Protein AF-0000000086679941 (afdb_homodimer)

pLDDT: mean 86.73, std 13.39, range [47.53, 98.94]

Structure (mmCIF, N/CA/C/O backbone):
data_AF-0000000086679941-model_v1
#
loop_
_entity.id
_entity.type
_entity.pdbx_description
1 polymer 'YbaB/EbfC DNA-binding family protein'
#
loop_
_atom_site.group_PDB
_atom_site.id
_atom_site.type_symbol
_atom_site.label_atom_id
_atom_site.label_alt_id
_atom_site.label_comp_id
_atom_site.label_asym_id
_atom_site.label_entity_id
_atom_site.label_seq_id
_atom_site.pdbx_PDB_ins_code
_atom_site.Cartn_x
_atom_site.Cartn_y
_atom_site.Cartn_z
_atom_site.occupancy
_atom_site.B_iso_or_equiv
_atom_site.auth_seq_id
_atom_site.auth_comp_id
_atom_site.auth_asym_id
_atom_site.auth_atom_id
_atom_site.pdbx_PDB_model_num
ATOM 1 N N . MET A 1 1 ? -16.172 38.656 30.656 1 48.22 1 MET A N 1
ATOM 2 C CA . MET A 1 1 ? -17.109 37.719 30.031 1 48.22 1 MET A CA 1
ATOM 3 C C . MET A 1 1 ? -16.609 37.281 28.656 1 48.22 1 MET A C 1
ATOM 5 O O . MET A 1 1 ? -16.859 36.156 28.234 1 48.22 1 MET A O 1
ATOM 9 N N . SER A 1 2 ? -15.953 38.219 28.031 1 57.03 2 SER A N 1
ATOM 10 C CA . SER A 1 2 ? -15.492 38.031 26.656 1 57.03 2 SER A CA 1
ATOM 11 C C . SER A 1 2 ? -14.375 37 26.594 1 57.03 2 SER A C 1
ATOM 13 O O . SER A 1 2 ? -14.414 36.094 25.75 1 57.03 2 SER A O 1
ATOM 15 N N . HIS A 1 3 ? -13.578 37.031 27.562 1 63.5 3 HIS A N 1
ATOM 16 C CA . HIS A 1 3 ? -12.438 36.125 27.625 1 63.5 3 HIS A CA 1
ATOM 17 C C . HIS A 1 3 ? -12.867 34.719 28 1 63.5 3 HIS A C 1
ATOM 19 O O . HIS A 1 3 ? -12.328 33.719 27.469 1 63.5 3 HIS A O 1
ATOM 25 N N . GLY A 1 4 ? -13.922 34.688 28.891 1 61.59 4 GLY A N 1
ATOM 26 C CA . GLY A 1 4 ? -14.438 33.375 29.328 1 61.59 4 GLY A CA 1
ATOM 27 C C . GLY A 1 4 ? -15.141 32.625 28.219 1 61.59 4 GLY A C 1
ATOM 28 O O . GLY A 1 4 ? -14.992 31.406 28.109 1 61.59 4 GLY A O 1
ATOM 29 N N . MET A 1 5 ? -15.898 33.375 27.469 1 67.62 5 MET A N 1
ATOM 30 C CA . MET A 1 5 ? -16.609 32.781 26.344 1 67.62 5 MET A CA 1
ATOM 31 C C . MET A 1 5 ? -15.641 32.281 25.281 1 67.62 5 MET A C 1
ATOM 33 O O . MET A 1 5 ? -15.844 31.219 24.688 1 67.62 5 MET A O 1
ATOM 37 N N . ASP A 1 6 ? -14.57 33.062 25.297 1 74 6 ASP A N 1
ATOM 38 C CA . ASP A 1 6 ? -13.547 32.656 24.344 1 74 6 ASP A CA 1
ATOM 39 C C . ASP A 1 6 ? -12.867 31.359 24.75 1 74 6 ASP A C 1
ATOM 41 O O . ASP A 1 6 ? -12.641 30.484 23.922 1 74 6 ASP A O 1
ATOM 45 N N . ALA A 1 7 ? -12.75 31.172 26.062 1 80.19 7 ALA A N 1
ATOM 46 C CA . ALA A 1 7 ? -12.109 29.969 26.578 1 80.19 7 ALA A CA 1
ATOM 47 C C . ALA A 1 7 ? -13.023 28.766 26.438 1 80.19 7 ALA A C 1
ATOM 49 O O . ALA A 1 7 ? -12.562 27.672 26.109 1 80.19 7 ALA A O 1
ATOM 50 N N . GLU A 1 8 ? -14.266 29 26.641 1 81.5 8 GLU A N 1
ATOM 51 C CA . GLU A 1 8 ? -15.25 27.938 26.516 1 81.5 8 GLU A CA 1
ATOM 52 C C . GLU A 1 8 ? -15.375 27.453 25.078 1 81.5 8 GLU A C 1
ATOM 54 O O . GLU A 1 8 ? -15.445 26.25 24.828 1 81.5 8 GLU A O 1
ATOM 59 N N . ARG A 1 9 ? -15.406 28.406 24.203 1 78.06 9 ARG A N 1
ATOM 60 C CA . ARG A 1 9 ? -15.469 28.062 22.781 1 78.06 9 ARG A CA 1
ATOM 61 C C . ARG A 1 9 ? -14.219 27.328 22.344 1 78.06 9 ARG A C 1
ATOM 63 O O . ARG A 1 9 ? -14.297 26.344 21.594 1 78.06 9 ARG A O 1
ATOM 70 N N . TYR A 1 10 ? -13.086 27.703 22.828 1 77.44 10 TYR A N 1
ATOM 71 C CA . TYR A 1 10 ? -11.828 27.047 22.5 1 77.44 10 TYR A CA 1
ATOM 72 C C . TYR A 1 10 ? -11.812 25.609 23 1 77.44 10 TYR A C 1
ATOM 74 O O . TYR A 1 10 ? -11.398 24.703 22.281 1 77.44 10 TYR A O 1
ATOM 82 N N . ALA A 1 11 ? -12.312 25.453 24.234 1 83.12 11 ALA A N 1
ATOM 83 C CA . ALA A 1 11 ? -12.375 24.125 24.828 1 83.12 11 ALA A CA 1
ATOM 84 C C . ALA A 1 11 ? -13.289 23.203 24.031 1 83.12 11 ALA A C 1
ATOM 86 O O . ALA A 1 11 ? -12.984 22.031 23.828 1 83.12 11 ALA A O 1
ATOM 87 N N . ALA A 1 12 ? -14.336 23.781 23.578 1 81.81 12 ALA A N 1
ATOM 88 C CA . ALA A 1 12 ? -15.312 23 22.828 1 81.81 12 ALA A CA 1
ATOM 89 C C . ALA A 1 12 ? -14.75 22.578 21.469 1 81.81 12 ALA A C 1
ATOM 91 O O . ALA A 1 12 ? -14.938 21.422 21.047 1 81.81 12 ALA A O 1
ATOM 92 N N . VAL A 1 13 ? -14.031 23.469 20.828 1 78.5 13 VAL A N 1
ATOM 93 C CA . VAL A 1 13 ? -13.43 23.188 19.531 1 78.5 13 VAL A CA 1
ATOM 94 C C . VAL A 1 13 ? -12.336 22.141 19.688 1 78.5 13 VAL A C 1
ATOM 96 O O . VAL A 1 13 ? -12.219 21.219 18.875 1 78.5 13 VAL A O 1
ATOM 99 N N . THR A 1 14 ? -11.594 22.266 20.734 1 83.69 14 THR A N 1
ATOM 100 C CA . THR A 1 14 ? -10.508 21.328 21 1 83.69 14 THR A CA 1
ATOM 101 C C . THR A 1 14 ? -11.055 19.922 21.266 1 83.69 14 THR A C 1
ATOM 103 O O . THR A 1 14 ? -10.562 18.938 20.719 1 83.69 14 THR A O 1
ATOM 106 N N . ALA A 1 15 ? -12.125 19.891 22.031 1 85.06 15 ALA A N 1
ATOM 107 C CA . ALA A 1 15 ? -12.758 18.609 22.359 1 85.06 15 ALA A CA 1
ATOM 108 C C . ALA A 1 15 ? -13.359 17.953 21.125 1 85.06 15 ALA A C 1
ATOM 110 O O . ALA A 1 15 ? -13.266 16.734 20.953 1 85.06 15 ALA A O 1
ATOM 111 N N . ALA A 1 16 ? -13.906 18.703 20.297 1 83.31 16 ALA A N 1
ATOM 112 C CA . ALA A 1 16 ? -14.5 18.203 19.062 1 83.31 16 ALA A CA 1
ATOM 113 C C . ALA A 1 16 ? -13.43 17.672 18.125 1 83.31 16 ALA A C 1
ATOM 115 O O . ALA A 1 16 ? -13.617 16.641 17.484 1 83.31 16 ALA A O 1
ATOM 116 N N . GLY A 1 17 ? -12.359 18.297 18 1 83.75 17 GLY A N 1
ATOM 117 C CA . GLY A 1 17 ? -11.242 17.828 17.188 1 83.75 17 GLY A CA 1
ATOM 118 C C . GLY A 1 17 ? -10.672 16.516 17.672 1 83.75 17 GLY A C 1
ATOM 119 O O . GLY A 1 17 ? -10.391 15.625 16.859 1 83.75 17 GLY A O 1
ATOM 120 N N . GLN A 1 18 ? -10.586 16.438 19.016 1 87.94 18 GLN A N 1
ATOM 121 C CA . GLN A 1 18 ? -10.086 15.195 19.594 1 87.94 18 GLN A CA 1
ATOM 122 C C . GLN A 1 18 ? -11.047 14.039 19.312 1 87.94 18 GLN A C 1
ATOM 124 O O . GLN A 1 18 ? -10.617 12.93 18.984 1 87.94 18 GLN A O 1
ATOM 129 N N . ALA A 1 19 ? -12.273 14.383 19.422 1 87.75 19 ALA A N 1
ATOM 130 C CA . ALA A 1 19 ? -13.289 13.375 19.156 1 87.75 19 ALA A CA 1
ATOM 131 C C . ALA A 1 19 ? -13.25 12.93 17.703 1 87.75 19 ALA A C 1
ATOM 133 O O . ALA A 1 19 ? -13.438 11.742 17.406 1 87.75 19 ALA A O 1
ATOM 134 N N . GLN A 1 20 ? -12.977 13.867 16.844 1 85.19 20 GLN A N 1
ATOM 135 C CA . GLN A 1 20 ? -12.883 13.578 15.422 1 85.19 20 GLN A CA 1
ATOM 136 C C . GLN A 1 20 ? -11.672 12.695 15.117 1 85.19 20 GLN A C 1
ATOM 138 O O . GLN A 1 20 ? -11.773 11.742 14.352 1 85.19 20 GLN A O 1
ATOM 143 N N . LEU A 1 21 ? -10.586 12.945 15.695 1 88.56 21 LEU A N 1
ATOM 144 C CA . LEU A 1 21 ? -9.383 12.148 15.484 1 88.56 21 LEU A CA 1
ATOM 145 C C . LEU A 1 21 ? -9.586 10.727 15.984 1 88.56 21 LEU A C 1
ATOM 147 O O . LEU A 1 21 ? -9.102 9.773 15.367 1 88.56 21 LEU A O 1
ATOM 151 N N . ASP A 1 22 ? -10.258 10.688 17.047 1 91.44 22 ASP A N 1
ATOM 152 C CA . ASP A 1 22 ? -10.562 9.367 17.578 1 91.44 22 ASP A CA 1
ATOM 153 C C . ASP A 1 22 ? -11.461 8.578 16.641 1 91.44 22 ASP A C 1
ATOM 155 O O . ASP A 1 22 ? -11.25 7.383 16.422 1 91.44 22 ASP A O 1
ATOM 159 N N . ALA A 1 23 ? -12.445 9.297 16.141 1 89.06 23 ALA A N 1
ATOM 160 C CA . ALA A 1 23 ? -13.367 8.648 15.203 1 89.06 23 ALA A CA 1
ATOM 161 C C . ALA A 1 23 ? -12.641 8.188 13.945 1 89.06 23 ALA A C 1
ATOM 163 O O . ALA A 1 23 ? -12.914 7.102 13.422 1 89.06 23 ALA A O 1
ATOM 164 N N . TYR A 1 24 ? -11.734 8.984 13.477 1 88.88 24 TYR A N 1
ATOM 165 C CA . TYR A 1 24 ? -10.938 8.617 12.312 1 88.88 24 TYR A CA 1
ATOM 166 C C . TYR A 1 24 ? -10.094 7.379 12.602 1 88.88 24 TYR A C 1
ATOM 168 O O . TYR A 1 24 ? -10.047 6.453 11.789 1 88.88 24 TYR A O 1
ATOM 176 N N . SER A 1 25 ? -9.469 7.398 13.711 1 92.19 25 SER A N 1
ATOM 177 C CA . SER A 1 25 ? -8.602 6.293 14.086 1 92.19 25 SER A CA 1
ATOM 178 C C . SER A 1 25 ? -9.383 4.984 14.195 1 92.19 25 SER A C 1
ATOM 180 O O . SER A 1 25 ? -8.922 3.943 13.719 1 92.19 25 SER A O 1
ATOM 182 N N . GLU A 1 26 ? -10.523 5.02 14.664 1 91.62 26 GLU A N 1
ATOM 183 C CA . GLU A 1 26 ? -11.367 3.838 14.805 1 91.62 26 GLU A CA 1
ATOM 184 C C . GLU A 1 26 ? -11.828 3.318 13.445 1 91.62 26 GLU A C 1
ATOM 186 O O . GLU A 1 26 ? -11.844 2.109 13.211 1 91.62 26 GLU A O 1
ATOM 191 N N . ALA A 1 27 ? -12.203 4.258 12.625 1 89.75 27 ALA A N 1
ATOM 192 C CA . ALA A 1 27 ? -12.633 3.879 11.281 1 89.75 27 ALA A CA 1
ATOM 193 C C . ALA A 1 27 ? -11.492 3.229 10.508 1 89.75 27 ALA A C 1
ATOM 195 O O . ALA A 1 27 ? -11.68 2.203 9.844 1 89.75 27 ALA A O 1
ATOM 196 N N . ALA A 1 28 ? -10.328 3.783 10.617 1 88.88 28 ALA A N 1
ATOM 197 C CA . ALA A 1 28 ? -9.148 3.252 9.938 1 88.88 28 ALA A CA 1
ATOM 198 C C . ALA A 1 28 ? -8.836 1.835 10.406 1 88.88 28 ALA A C 1
ATOM 200 O O . ALA A 1 28 ? -8.523 0.96 9.602 1 88.88 28 ALA A O 1
ATOM 201 N N . GLU A 1 29 ? -8.914 1.604 11.703 1 89.38 29 GLU A N 1
ATOM 202 C CA . GLU A 1 29 ? -8.648 0.286 12.273 1 89.38 29 GLU A CA 1
ATOM 203 C C . GLU A 1 29 ? -9.664 -0.744 11.781 1 89.38 29 GLU A C 1
ATOM 205 O O . GLU A 1 29 ? -9.297 -1.875 11.453 1 89.38 29 GLU A O 1
ATOM 210 N N . ARG A 1 30 ? -10.883 -0.305 11.789 1 88.94 30 ARG A N 1
ATOM 211 C CA . ARG A 1 30 ? -11.938 -1.205 11.336 1 88.94 30 ARG A CA 1
ATOM 212 C C . ARG A 1 30 ? -11.734 -1.578 9.867 1 88.94 30 ARG A C 1
ATOM 214 O O . ARG A 1 30 ? -11.844 -2.75 9.5 1 88.94 30 ARG A O 1
ATOM 221 N N . LEU A 1 31 ? -11.461 -0.58 9.062 1 86.75 31 LEU A N 1
ATOM 222 C CA . LEU A 1 31 ? -11.266 -0.799 7.633 1 86.75 31 LEU A CA 1
ATOM 223 C C . LEU A 1 31 ? -10.07 -1.711 7.379 1 86.75 31 LEU A C 1
ATOM 225 O O . LEU A 1 31 ? -10.086 -2.518 6.445 1 86.75 31 LEU A O 1
ATOM 229 N N . ALA A 1 32 ? -9.07 -1.614 8.25 1 84.94 32 ALA A N 1
ATOM 230 C CA . ALA A 1 32 ? -7.879 -2.449 8.117 1 84.94 32 ALA A CA 1
ATOM 231 C C . ALA A 1 32 ? -8.203 -3.916 8.383 1 84.94 32 ALA A C 1
ATOM 233 O O . ALA A 1 32 ? -7.504 -4.809 7.898 1 84.94 32 ALA A O 1
ATOM 234 N N . ARG A 1 33 ? -9.289 -4.164 9.055 1 89.5 33 ARG A N 1
ATOM 235 C CA . ARG A 1 33 ? -9.664 -5.527 9.414 1 89.5 33 ARG A CA 1
ATOM 236 C C . ARG A 1 33 ? -10.719 -6.078 8.469 1 89.5 33 ARG A C 1
ATOM 238 O O . ARG A 1 33 ? -11.258 -7.164 8.695 1 89.5 33 ARG A O 1
ATOM 245 N N . GLU A 1 34 ? -11.031 -5.309 7.492 1 92.31 34 GLU A N 1
ATOM 246 C CA . GLU A 1 34 ? -12.039 -5.723 6.516 1 92.31 34 GLU A CA 1
ATOM 247 C C . GLU A 1 34 ? -11.445 -5.793 5.109 1 92.31 34 GLU A C 1
ATOM 249 O O . GLU A 1 34 ? -11.727 -4.934 4.273 1 92.31 34 GLU A O 1
ATOM 254 N N . PRO A 1 35 ? -10.805 -6.914 4.879 1 95.81 35 PRO A N 1
ATOM 255 C CA . PRO A 1 35 ? -10.195 -7.035 3.551 1 95.81 35 PRO A CA 1
ATOM 256 C C . PRO A 1 35 ? -11.234 -7.137 2.436 1 95.81 35 PRO A C 1
ATOM 258 O O . PRO A 1 35 ? -12.352 -7.609 2.668 1 95.81 35 PRO A O 1
ATOM 261 N N . VAL A 1 36 ? -10.828 -6.613 1.256 1 97.06 36 VAL A N 1
ATOM 262 C CA . VAL A 1 36 ? -11.633 -6.758 0.047 1 97.06 36 VAL A CA 1
ATOM 263 C C . VAL A 1 36 ? -11.023 -7.828 -0.855 1 97.06 36 VAL A C 1
ATOM 265 O O . VAL A 1 36 ? -9.875 -8.219 -0.671 1 97.06 36 VAL A O 1
ATOM 268 N N . GLU A 1 37 ? -11.945 -8.25 -1.783 1 98.19 37 GLU A N 1
ATOM 269 C CA . GLU A 1 37 ? -11.484 -9.336 -2.646 1 98.19 37 GLU A CA 1
ATOM 270 C C . GLU A 1 37 ? -11.531 -8.93 -4.117 1 98.19 37 GLU A C 1
ATOM 272 O O . GLU A 1 37 ? -12.445 -8.219 -4.543 1 98.19 37 GLU A O 1
ATOM 277 N N . ALA A 1 38 ? -10.5 -9.297 -4.859 1 98.62 38 ALA A N 1
ATOM 278 C CA . ALA A 1 38 ? -10.492 -9.273 -6.32 1 98.62 38 ALA A CA 1
ATOM 279 C C . ALA A 1 38 ? -10.227 -10.656 -6.895 1 98.62 38 ALA A C 1
ATOM 281 O O . ALA A 1 38 ? -9.578 -11.484 -6.254 1 98.62 38 ALA A O 1
ATOM 282 N N . ARG A 1 39 ? -10.758 -10.883 -8.055 1 98.88 39 ARG A N 1
ATOM 283 C CA . ARG A 1 39 ? -10.578 -12.148 -8.758 1 98.88 39 ARG A CA 1
ATOM 284 C C . ARG A 1 39 ? -10.078 -11.922 -10.18 1 98.88 39 ARG A C 1
ATOM 286 O O . ARG A 1 39 ? -10.344 -10.883 -10.781 1 98.88 39 ARG A O 1
ATOM 293 N N . SER A 1 40 ? -9.352 -12.938 -10.602 1 98.88 40 SER A N 1
ATOM 294 C CA . SER A 1 40 ? -9.008 -12.93 -12.016 1 98.88 40 SER A CA 1
ATOM 295 C C . SER A 1 40 ? -10.25 -13.117 -12.891 1 98.88 40 SER A C 1
ATOM 297 O O . SER A 1 40 ? -11.305 -13.516 -12.398 1 98.88 40 SER A O 1
ATOM 299 N N . GLY A 1 41 ? -10.031 -12.742 -14.141 1 98.25 41 GLY A N 1
ATOM 300 C CA . GLY A 1 41 ? -11.156 -12.852 -15.055 1 98.25 41 GLY A CA 1
ATOM 301 C C . GLY A 1 41 ? -11.789 -14.227 -15.078 1 98.25 41 GLY A C 1
ATOM 302 O O . GLY A 1 41 ? -13.008 -14.359 -15.18 1 98.25 41 GLY A O 1
ATOM 303 N N . ASP A 1 42 ? -11.039 -15.242 -14.93 1 98.44 42 ASP A N 1
ATOM 304 C CA . ASP A 1 42 ? -11.539 -16.609 -14.984 1 98.44 42 ASP A CA 1
ATOM 305 C C . ASP A 1 42 ? -11.797 -17.156 -13.586 1 98.44 42 ASP A C 1
ATOM 307 O O . ASP A 1 42 ? -12.156 -18.328 -13.422 1 98.44 42 ASP A O 1
ATOM 311 N N . GLY A 1 43 ? -11.508 -16.438 -12.547 1 98.62 43 GLY A N 1
ATOM 312 C CA . GLY A 1 43 ? -11.836 -16.766 -11.172 1 98.62 43 GLY A CA 1
ATOM 313 C C . GLY A 1 43 ? -10.805 -17.672 -10.508 1 98.62 43 GLY A C 1
ATOM 314 O O . GLY A 1 43 ? -10.961 -18.047 -9.352 1 98.62 43 GLY A O 1
ATOM 315 N N . ARG A 1 44 ? -9.758 -17.922 -11.141 1 98.81 44 ARG A N 1
ATOM 316 C CA . ARG A 1 44 ? -8.82 -18.922 -10.648 1 98.81 44 ARG A CA 1
ATOM 317 C C . ARG A 1 44 ? -7.836 -18.312 -9.656 1 98.81 44 ARG A C 1
ATOM 319 O O . ARG A 1 44 ? -7.156 -19.031 -8.922 1 98.81 44 ARG A O 1
ATOM 326 N N . VAL A 1 45 ? -7.742 -17.031 -9.695 1 98.94 45 VAL A N 1
ATOM 327 C CA . VAL A 1 45 ? -6.926 -16.297 -8.742 1 98.94 45 VAL A CA 1
ATOM 328 C C . VAL A 1 45 ? -7.812 -15.383 -7.898 1 98.94 45 VAL A C 1
ATOM 330 O O . VAL A 1 45 ? -8.586 -14.586 -8.438 1 98.94 45 VAL A O 1
ATOM 333 N N . ARG A 1 46 ? -7.715 -15.562 -6.617 1 98.94 46 ARG A N 1
ATOM 334 C CA . ARG A 1 46 ? -8.422 -14.711 -5.664 1 98.94 46 ARG A CA 1
ATOM 335 C C . ARG A 1 46 ? -7.453 -14.07 -4.676 1 98.94 46 ARG A C 1
ATOM 337 O O . ARG A 1 46 ? -6.648 -14.758 -4.055 1 98.94 46 ARG A O 1
ATOM 344 N N . VAL A 1 47 ? -7.59 -12.766 -4.57 1 98.88 47 VAL A N 1
ATOM 345 C CA . VAL A 1 47 ? -6.68 -12.023 -3.707 1 98.88 47 VAL A CA 1
ATOM 346 C C . VAL A 1 47 ? -7.484 -11.164 -2.729 1 98.88 47 VAL A C 1
ATOM 348 O O . VAL A 1 47 ? -8.469 -10.531 -3.115 1 98.88 47 VAL A O 1
ATOM 351 N N . ARG A 1 48 ? -7.035 -11.203 -1.52 1 98.44 48 ARG A N 1
ATOM 352 C CA . ARG A 1 48 ? -7.609 -10.32 -0.51 1 98.44 48 ARG A CA 1
ATOM 353 C C . ARG A 1 48 ? -6.594 -9.281 -0.05 1 98.44 48 ARG A C 1
ATOM 355 O O . ARG A 1 48 ? -5.438 -9.609 0.222 1 98.44 48 ARG A O 1
ATOM 362 N N . ALA A 1 49 ? -7.074 -8.055 -0.032 1 97.44 49 ALA A N 1
ATOM 363 C CA . ALA A 1 49 ? -6.238 -6.945 0.418 1 97.44 49 ALA A CA 1
ATOM 364 C C . ALA A 1 49 ? -6.98 -6.078 1.429 1 97.44 49 ALA A C 1
ATOM 366 O O . ALA A 1 49 ? -8.188 -5.844 1.293 1 97.44 49 ALA A O 1
ATOM 367 N N . ALA A 1 50 ? -6.203 -5.664 2.453 1 93.06 50 ALA A N 1
ATOM 368 C CA . ALA A 1 50 ? -6.742 -4.773 3.479 1 93.06 50 ALA A CA 1
ATOM 369 C C . ALA A 1 50 ? -6.406 -3.314 3.17 1 93.06 50 ALA A C 1
ATOM 371 O O . ALA A 1 50 ? -5.891 -3.004 2.094 1 93.06 50 ALA A O 1
ATOM 372 N N . GLY A 1 51 ? -6.785 -2.514 4.211 1 82.5 51 GLY A N 1
ATOM 373 C CA . GLY A 1 51 ? -6.598 -1.08 4.059 1 82.5 51 GLY A CA 1
ATOM 374 C C . GLY A 1 51 ? -5.191 -0.701 3.645 1 82.5 51 GLY A C 1
ATOM 375 O O . GLY A 1 51 ? -4.219 -1.303 4.105 1 82.5 51 GLY A O 1
ATOM 376 N N . GLY A 1 52 ? -4.961 0.186 2.668 1 76.88 52 GLY A N 1
ATOM 377 C CA . GLY A 1 52 ? -3.68 0.658 2.166 1 76.88 52 GLY A CA 1
ATOM 378 C C . GLY A 1 52 ? -3.082 -0.251 1.108 1 76.88 52 GLY A C 1
ATOM 379 O O . GLY A 1 52 ? -1.977 -0.003 0.623 1 76.88 52 GLY A O 1
ATOM 380 N N . GLY A 1 53 ? -3.746 -1.38 0.91 1 88.75 53 GLY A N 1
ATOM 381 C CA . GLY A 1 53 ? -3.297 -2.238 -0.175 1 88.75 53 GLY A CA 1
ATOM 382 C C . GLY A 1 53 ? -2.463 -3.412 0.3 1 88.75 53 GLY A C 1
ATOM 383 O O . GLY A 1 53 ? -1.843 -4.105 -0.508 1 88.75 53 GLY A O 1
ATOM 384 N N . HIS A 1 54 ? -2.48 -3.746 1.612 1 92.75 54 HIS A N 1
ATOM 385 C CA . HIS A 1 54 ? -1.77 -4.898 2.156 1 92.75 54 HIS A CA 1
ATOM 386 C C . HIS A 1 54 ? -2.465 -6.203 1.775 1 92.75 54 HIS A C 1
ATOM 388 O O . HIS A 1 54 ? -3.65 -6.383 2.057 1 92.75 54 HIS A O 1
ATOM 394 N N . VAL A 1 55 ? -1.675 -7.008 1.137 1 97.56 55 VAL A N 1
ATOM 395 C CA . VAL A 1 55 ? -2.242 -8.289 0.736 1 97.56 55 VAL A CA 1
ATOM 396 C C . VAL A 1 55 ? -2.252 -9.25 1.927 1 97.56 55 VAL A C 1
ATOM 398 O O . VAL A 1 55 ? -1.219 -9.469 2.562 1 97.56 55 VAL A O 1
ATOM 401 N N . VAL A 1 56 ? -3.461 -9.891 2.207 1 96.94 56 VAL A N 1
ATOM 402 C CA . VAL A 1 56 ? -3.586 -10.719 3.398 1 96.94 56 VAL A CA 1
ATOM 403 C C . VAL A 1 56 ? -3.742 -12.188 2.99 1 96.94 56 VAL A C 1
ATOM 405 O O . VAL A 1 56 ? -3.619 -13.086 3.824 1 96.94 56 VAL A O 1
ATOM 408 N N . GLY A 1 57 ? -4.062 -12.344 1.647 1 98.12 57 GLY A N 1
ATOM 409 C CA . GLY A 1 57 ? -4.207 -13.719 1.203 1 98.12 57 GLY A CA 1
ATOM 410 C C . GLY A 1 57 ? -4.375 -13.852 -0.299 1 98.12 57 GLY A C 1
ATOM 411 O O . GLY A 1 57 ? -4.879 -12.93 -0.953 1 98.12 57 GLY A O 1
ATOM 412 N N . LEU A 1 58 ? -3.934 -14.984 -0.788 1 98.88 58 LEU A N 1
ATOM 413 C CA . LEU A 1 58 ? -4.074 -15.359 -2.191 1 98.88 58 LEU A CA 1
ATOM 414 C C . LEU A 1 58 ? -4.434 -16.828 -2.328 1 98.88 58 LEU A C 1
ATOM 416 O O . LEU A 1 58 ? -3.783 -17.688 -1.727 1 98.88 58 LEU A O 1
ATOM 420 N N . ARG A 1 59 ? -5.469 -17.125 -3.033 1 98.88 59 ARG A N 1
ATOM 421 C CA . ARG A 1 59 ? -5.91 -18.484 -3.287 1 98.88 59 ARG A CA 1
ATOM 422 C C . ARG A 1 59 ? -5.941 -18.781 -4.781 1 98.88 59 ARG A C 1
ATOM 424 O O . ARG A 1 59 ? -6.336 -17.938 -5.582 1 98.88 59 ARG A O 1
ATOM 431 N N . LEU A 1 60 ? -5.562 -19.953 -5.031 1 98.94 60 LEU A N 1
ATOM 432 C CA . LEU A 1 60 ? -5.566 -20.469 -6.402 1 98.94 60 LEU A CA 1
ATOM 433 C C . LEU A 1 60 ? -6.531 -21.641 -6.547 1 98.94 60 LEU A C 1
ATOM 435 O O . LEU A 1 60 ? -6.699 -22.422 -5.617 1 98.94 60 LEU A O 1
ATOM 439 N N . SER A 1 61 ? -7.102 -21.656 -7.711 1 98.81 61 SER A N 1
ATOM 440 C CA . SER A 1 61 ? -7.941 -22.828 -7.98 1 98.81 61 SER A CA 1
ATOM 441 C C . SER A 1 61 ? -7.098 -24.078 -8.172 1 98.81 61 SER A C 1
ATOM 443 O O . SER A 1 61 ? -5.938 -24 -8.586 1 98.81 61 SER A O 1
ATOM 445 N N . ASP A 1 62 ? -7.723 -25.203 -8.008 1 98.31 62 ASP A N 1
ATOM 446 C CA . ASP A 1 62 ? -7.016 -26.484 -8.023 1 98.31 62 ASP A CA 1
ATOM 447 C C . ASP A 1 62 ? -6.449 -26.781 -9.414 1 98.31 62 ASP A C 1
ATOM 449 O O . ASP A 1 62 ? -5.461 -27.5 -9.547 1 98.31 62 ASP A O 1
ATOM 453 N N . ASP A 1 63 ? -7.059 -26.25 -10.391 1 98.31 63 ASP A N 1
ATOM 454 C CA . ASP A 1 63 ? -6.68 -26.578 -11.758 1 98.31 63 ASP A CA 1
ATOM 455 C C . ASP A 1 63 ? -5.746 -25.531 -12.352 1 98.31 63 ASP A C 1
ATOM 457 O O . ASP A 1 63 ? -5.508 -25.516 -13.555 1 98.31 63 ASP A O 1
ATOM 461 N N . VAL A 1 64 ? -5.25 -24.656 -11.523 1 98.62 64 VAL A N 1
ATOM 462 C CA . VAL A 1 64 ? -4.508 -23.5 -12.008 1 98.62 64 VAL A CA 1
ATOM 463 C C . VAL A 1 64 ? -3.281 -23.969 -12.789 1 98.62 64 VAL A C 1
ATOM 465 O O . VAL A 1 64 ? -2.904 -23.344 -13.789 1 98.62 64 VAL A O 1
ATOM 468 N N . PHE A 1 65 ? -2.732 -25.094 -12.453 1 98.31 65 PHE A N 1
ATOM 469 C CA . PHE A 1 65 ? -1.511 -25.578 -13.094 1 98.31 65 PHE A CA 1
ATOM 470 C C . PHE A 1 65 ? -1.809 -26.141 -14.477 1 98.31 65 PHE A C 1
ATOM 472 O O . PHE A 1 65 ? -0.908 -26.266 -15.305 1 98.31 65 PHE A O 1
ATOM 479 N N . SER A 1 66 ? -3.004 -26.5 -14.758 1 98 66 SER A N 1
ATOM 480 C CA . SER A 1 66 ? -3.373 -27.062 -16.047 1 98 66 SER A CA 1
ATOM 481 C C . SER A 1 66 ? -3.916 -25.984 -16.984 1 98 66 SER A C 1
ATOM 483 O O . SER A 1 66 ? -4.02 -26.203 -18.203 1 98 66 SER A O 1
ATOM 485 N N . ARG A 1 67 ? -4.133 -24.781 -16.391 1 97.94 67 ARG A N 1
ATOM 486 C CA . ARG A 1 67 ? -4.82 -23.75 -17.172 1 97.94 67 ARG A CA 1
ATOM 487 C C . ARG A 1 67 ? -3.859 -22.641 -17.594 1 97.94 67 ARG A C 1
ATOM 489 O O . ARG A 1 67 ? -4.145 -21.891 -18.516 1 97.94 67 ARG A O 1
ATOM 496 N N . TYR A 1 68 ? -2.762 -22.562 -16.891 1 98.38 68 TYR A N 1
ATOM 497 C CA . TYR A 1 68 ? -1.812 -21.484 -17.156 1 98.38 68 TYR A CA 1
ATOM 498 C C . TYR A 1 68 ? -0.411 -22.047 -17.391 1 98.38 68 TYR A C 1
ATOM 500 O O . TYR A 1 68 ? -0.031 -23.062 -16.797 1 98.38 68 TYR A O 1
ATOM 508 N N . THR A 1 69 ? 0.291 -21.281 -18.266 1 98.5 69 THR A N 1
ATOM 509 C CA . THR A 1 69 ? 1.742 -21.406 -18.188 1 98.5 69 THR A CA 1
ATOM 510 C C . THR A 1 69 ? 2.273 -20.672 -16.953 1 98.5 69 THR A C 1
ATOM 512 O O . THR A 1 69 ? 1.58 -19.828 -16.375 1 98.5 69 THR A O 1
ATOM 515 N N . VAL A 1 70 ? 3.447 -20.938 -16.609 1 98.69 70 VAL A N 1
ATOM 516 C CA . VAL A 1 70 ? 4.082 -20.297 -15.461 1 98.69 70 VAL A CA 1
ATOM 517 C C . VAL A 1 70 ? 4.102 -18.781 -15.648 1 98.69 70 VAL A C 1
ATOM 519 O O . VAL A 1 70 ? 3.74 -18.031 -14.742 1 98.69 70 VAL A O 1
ATOM 522 N N . GLY A 1 71 ? 4.504 -18.344 -16.844 1 98.69 71 GLY A N 1
ATOM 523 C CA . GLY A 1 71 ? 4.547 -16.922 -17.141 1 98.69 71 GLY A CA 1
ATOM 524 C C . GLY A 1 71 ? 3.184 -16.25 -17.094 1 98.69 71 GLY A C 1
ATOM 525 O O . GLY A 1 71 ? 3.033 -15.164 -16.531 1 98.69 71 GLY A O 1
ATOM 526 N N . ALA A 1 72 ? 2.227 -16.938 -17.609 1 98.69 72 ALA A N 1
ATOM 527 C CA . ALA A 1 72 ? 0.871 -16.391 -17.625 1 98.69 72 ALA A CA 1
ATOM 528 C C . ALA A 1 72 ? 0.301 -16.281 -16.219 1 98.69 72 ALA A C 1
ATOM 530 O O . ALA A 1 72 ? -0.412 -15.328 -15.891 1 98.69 72 ALA A O 1
ATOM 531 N N . LEU A 1 73 ? 0.618 -17.25 -15.414 1 98.81 73 LEU A N 1
ATOM 532 C CA . LEU A 1 73 ? 0.14 -17.203 -14.039 1 98.81 73 LEU A CA 1
ATOM 533 C C . LEU A 1 73 ? 0.741 -16.016 -13.297 1 98.81 73 LEU A C 1
ATOM 535 O O . LEU A 1 73 ? 0.034 -15.297 -12.578 1 98.81 73 LEU A O 1
ATOM 539 N N . GLY A 1 74 ? 2.027 -15.789 -13.492 1 98.88 74 GLY A N 1
ATOM 540 C CA . GLY A 1 74 ? 2.65 -14.625 -12.898 1 98.88 74 GLY A CA 1
ATOM 541 C C . GLY A 1 74 ? 1.968 -13.32 -13.281 1 98.88 74 GLY A C 1
ATOM 542 O O . GLY A 1 74 ? 1.776 -12.445 -12.438 1 98.88 74 GLY A O 1
ATOM 543 N N . GLU A 1 75 ? 1.585 -13.242 -14.539 1 98.81 75 GLU A N 1
ATOM 544 C CA . GLU A 1 75 ? 0.942 -12.031 -15.055 1 98.81 75 GLU A CA 1
ATOM 545 C C . GLU A 1 75 ? -0.456 -11.859 -14.461 1 98.81 75 GLU A C 1
ATOM 547 O O . GLU A 1 75 ? -0.825 -10.766 -14.039 1 98.81 75 GLU A O 1
ATOM 552 N N . VAL A 1 76 ? -1.141 -12.961 -14.438 1 98.88 76 VAL A N 1
ATOM 553 C CA . VAL A 1 76 ? -2.512 -12.891 -13.938 1 98.88 76 VAL A CA 1
ATOM 554 C C . VAL A 1 76 ? -2.504 -12.586 -12.445 1 98.88 76 VAL A C 1
ATOM 556 O O . VAL A 1 76 ? -3.328 -11.805 -11.961 1 98.88 76 VAL A O 1
ATOM 559 N N . VAL A 1 77 ? -1.615 -13.156 -11.695 1 98.94 77 VAL A N 1
ATOM 560 C CA . VAL A 1 77 ? -1.496 -12.883 -10.266 1 98.94 77 VAL A CA 1
ATOM 561 C C . VAL A 1 77 ? -1.15 -11.414 -10.047 1 98.94 77 VAL A C 1
ATOM 563 O O . VAL A 1 77 ? -1.761 -10.734 -9.219 1 98.94 77 VAL A O 1
ATOM 566 N N . THR A 1 78 ? -0.268 -10.914 -10.844 1 98.88 78 THR A N 1
ATOM 567 C CA . THR A 1 78 ? 0.112 -9.516 -10.719 1 98.88 78 THR A CA 1
ATOM 568 C C . THR A 1 78 ? -1.094 -8.602 -10.938 1 98.88 78 THR A C 1
ATOM 570 O O . THR A 1 78 ? -1.351 -7.703 -10.141 1 98.88 78 THR A O 1
ATOM 573 N N . ARG A 1 79 ? -1.806 -8.883 -11.969 1 98.75 79 ARG A N 1
ATOM 574 C CA . ARG A 1 79 ? -2.967 -8.062 -12.297 1 98.75 79 ARG A CA 1
ATOM 575 C C . ARG A 1 79 ? -4.031 -8.164 -11.211 1 98.75 79 ARG A C 1
ATOM 577 O O . ARG A 1 79 ? -4.656 -7.16 -10.852 1 98.75 79 ARG A O 1
ATOM 584 N N . THR A 1 80 ? -4.199 -9.32 -10.711 1 98.88 80 THR A N 1
ATOM 585 C CA . THR A 1 80 ? -5.238 -9.539 -9.711 1 98.88 80 THR A CA 1
ATOM 586 C C . THR A 1 80 ? -4.852 -8.891 -8.383 1 98.88 80 THR A C 1
ATOM 588 O O . THR A 1 80 ? -5.703 -8.344 -7.688 1 98.88 80 THR A O 1
ATOM 591 N N . VAL A 1 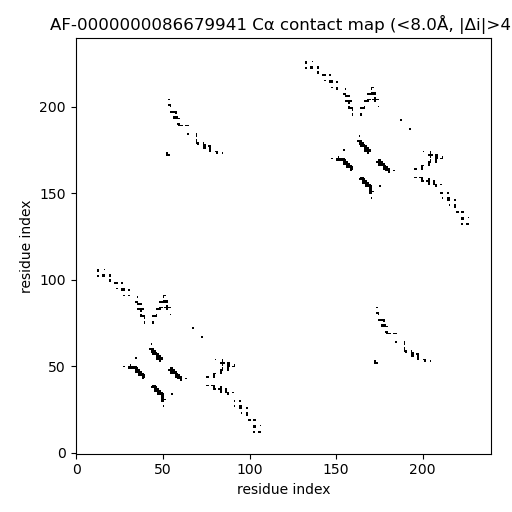81 ? -3.602 -8.992 -8.023 1 98.75 81 VAL A N 1
ATOM 592 C CA . VAL A 1 81 ? -3.107 -8.297 -6.84 1 98.75 81 VAL A CA 1
ATOM 593 C C . VAL A 1 81 ? -3.342 -6.797 -6.98 1 98.75 81 VAL A C 1
ATOM 595 O O . VAL A 1 81 ? -3.85 -6.152 -6.059 1 98.75 81 VAL A O 1
ATOM 598 N N . ARG A 1 82 ? -3.07 -6.246 -8.141 1 97.69 82 ARG A N 1
ATOM 599 C CA . ARG A 1 82 ? -3.252 -4.82 -8.383 1 97.69 82 ARG A CA 1
ATOM 600 C C . ARG A 1 82 ? -4.723 -4.426 -8.273 1 97.69 82 ARG A C 1
ATOM 602 O O . ARG A 1 82 ? -5.051 -3.387 -7.699 1 97.69 82 ARG A O 1
ATOM 609 N N . ALA A 1 83 ? -5.484 -5.254 -8.828 1 98.12 83 ALA A N 1
ATOM 610 C CA . ALA A 1 83 ? -6.918 -4.996 -8.742 1 98.12 83 ALA A CA 1
ATOM 611 C C . ALA A 1 83 ? -7.391 -4.988 -7.293 1 98.12 83 ALA A C 1
ATOM 613 O O . ALA A 1 83 ? -8.172 -4.117 -6.891 1 98.12 83 ALA A O 1
ATOM 614 N N . ALA A 1 84 ? -6.941 -5.945 -6.5 1 98.19 84 ALA A N 1
ATOM 615 C CA . ALA A 1 84 ? -7.293 -6.02 -5.082 1 98.19 84 ALA A CA 1
ATOM 616 C C . ALA A 1 84 ? -6.801 -4.785 -4.332 1 98.19 84 ALA A C 1
ATOM 618 O O . ALA A 1 84 ? -7.512 -4.242 -3.484 1 98.19 84 ALA A O 1
ATOM 619 N N . GLN A 1 85 ? -5.621 -4.348 -4.633 1 96.81 85 GLN A N 1
ATOM 620 C CA . GLN A 1 85 ? -5.051 -3.172 -3.984 1 96.81 85 GLN A CA 1
ATOM 621 C C . GLN A 1 85 ? -5.852 -1.916 -4.316 1 96.81 85 GLN A C 1
ATOM 623 O O . GLN A 1 85 ? -6.105 -1.085 -3.443 1 96.81 85 GLN A O 1
ATOM 628 N N . GLU A 1 86 ? -6.207 -1.738 -5.547 1 95.31 86 GLU A N 1
ATOM 629 C CA . GLU A 1 86 ? -6.996 -0.587 -5.977 1 95.31 86 GLU A CA 1
ATOM 630 C C . GLU A 1 86 ? -8.359 -0.567 -5.289 1 95.31 86 GLU A C 1
ATOM 632 O O . GLU A 1 86 ? -8.828 0.488 -4.852 1 95.31 86 GLU A O 1
ATOM 637 N N . ARG A 1 87 ? -8.922 -1.737 -5.23 1 95.88 87 ARG A N 1
ATOM 638 C CA . ARG A 1 87 ? -10.219 -1.853 -4.559 1 95.88 87 ARG A CA 1
ATOM 639 C C . ARG A 1 87 ? -10.094 -1.53 -3.074 1 95.88 87 ARG A C 1
ATOM 641 O O . ARG A 1 87 ? -10.953 -0.858 -2.506 1 95.88 87 ARG A O 1
ATOM 648 N N . ALA A 1 88 ? -9.07 -2.051 -2.465 1 95.25 88 ALA A N 1
ATOM 649 C CA . ALA A 1 88 ? -8.828 -1.791 -1.048 1 95.25 88 ALA A CA 1
ATOM 650 C C . ALA A 1 88 ? -8.648 -0.298 -0.787 1 95.25 88 ALA A C 1
ATOM 652 O O . ALA A 1 88 ? -9.211 0.245 0.166 1 95.25 88 ALA A O 1
ATOM 653 N N . ALA A 1 89 ? -7.863 0.335 -1.651 1 92.06 89 ALA A N 1
ATOM 654 C CA . ALA A 1 89 ? -7.633 1.771 -1.529 1 92.06 89 ALA A CA 1
ATOM 655 C C . ALA A 1 89 ? -8.938 2.551 -1.669 1 92.06 89 ALA A C 1
ATOM 657 O O . ALA A 1 89 ? -9.195 3.488 -0.909 1 92.06 89 ALA A O 1
ATOM 658 N N . ALA A 1 90 ? -9.695 2.154 -2.605 1 93.38 90 ALA A N 1
ATOM 659 C CA . ALA A 1 90 ? -10.977 2.814 -2.842 1 93.38 90 ALA A CA 1
ATOM 660 C C . ALA A 1 90 ? -11.914 2.633 -1.652 1 93.38 90 ALA A C 1
ATOM 662 O O . ALA A 1 90 ? -12.57 3.584 -1.218 1 93.38 90 ALA A O 1
ATOM 663 N N . ALA A 1 91 ? -11.914 1.403 -1.154 1 92.81 91 ALA A N 1
ATOM 664 C CA . ALA A 1 91 ? -12.75 1.104 0.003 1 92.81 91 ALA A CA 1
ATOM 665 C C . ALA A 1 91 ? -12.312 1.911 1.223 1 92.81 91 ALA A C 1
ATOM 667 O O . ALA A 1 91 ? -13.148 2.422 1.97 1 92.81 91 ALA A O 1
ATOM 668 N N . PHE A 1 92 ? -11.039 2.031 1.434 1 92.44 92 PHE A N 1
ATOM 669 C CA . PHE A 1 92 ? -10.477 2.791 2.543 1 92.44 92 PHE A CA 1
ATOM 670 C C . PHE A 1 92 ? -10.875 4.262 2.449 1 92.44 92 PHE A C 1
ATOM 672 O O . PHE A 1 92 ? -11.352 4.844 3.424 1 92.44 92 PHE A O 1
ATOM 679 N N . ARG A 1 93 ? -10.789 4.84 1.32 1 91.19 93 ARG A N 1
ATOM 680 C CA . ARG A 1 93 ? -11.141 6.238 1.102 1 91.19 93 ARG A CA 1
ATOM 681 C C . ARG A 1 93 ? -12.633 6.477 1.332 1 91.19 93 ARG A C 1
ATOM 683 O O . ARG A 1 93 ? -13.016 7.438 2.002 1 91.19 93 ARG A O 1
ATOM 690 N N . THR A 1 94 ? -13.406 5.605 0.813 1 91.81 94 THR A N 1
ATOM 691 C CA . THR A 1 94 ? -14.852 5.715 0.966 1 91.81 94 THR A CA 1
ATOM 692 C C . THR A 1 94 ? -15.25 5.586 2.434 1 91.81 94 THR A C 1
ATOM 694 O O . THR A 1 94 ? -16.109 6.328 2.912 1 91.81 94 THR A O 1
ATOM 697 N N . GLY A 1 95 ? -14.602 4.609 3.113 1 90.5 95 GLY A N 1
ATOM 698 C CA . GLY A 1 95 ? -14.867 4.414 4.527 1 90.5 95 GLY A CA 1
ATOM 699 C C . GLY A 1 95 ? -14.508 5.617 5.379 1 90.5 95 GLY A C 1
ATOM 700 O O . GLY A 1 95 ? -15.266 6.008 6.27 1 90.5 95 GLY A O 1
ATOM 701 N N . LEU A 1 96 ? -13.438 6.195 5.098 1 89.69 96 LEU A N 1
ATOM 702 C CA . LEU A 1 96 ? -12.992 7.363 5.852 1 89.69 96 LEU A CA 1
ATOM 703 C C . LEU A 1 96 ? -13.859 8.578 5.527 1 89.69 96 LEU A C 1
ATOM 705 O O . LEU A 1 96 ? -14.094 9.422 6.395 1 89.69 96 LEU A O 1
ATOM 709 N N . ALA A 1 97 ? -14.234 8.664 4.289 1 89.19 97 ALA A N 1
ATOM 710 C CA . ALA A 1 97 ? -15.109 9.758 3.871 1 89.19 97 ALA A CA 1
ATOM 711 C C . ALA A 1 97 ? -16.438 9.711 4.617 1 89.19 97 ALA A C 1
ATOM 713 O O . ALA A 1 97 ? -17.125 10.727 4.734 1 89.19 97 ALA A O 1
ATOM 714 N N . GLY A 1 98 ? -16.75 8.578 5.109 1 88.06 98 GLY A N 1
ATOM 715 C CA . GLY A 1 98 ? -18 8.398 5.832 1 88.06 98 GLY A CA 1
ATOM 716 C C . GLY A 1 98 ? -17.938 8.852 7.277 1 88.06 98 GLY A C 1
ATOM 717 O O . GLY A 1 98 ? -18.953 8.945 7.957 1 88.06 98 GLY A O 1
ATOM 718 N N . VAL A 1 99 ? -16.719 9.211 7.734 1 86.81 99 VAL A N 1
ATOM 719 C CA . VAL A 1 99 ? -16.547 9.695 9.102 1 86.81 99 VAL A CA 1
ATOM 720 C C . VAL A 1 99 ? -17.016 11.148 9.188 1 86.81 99 VAL A C 1
ATOM 722 O O . VAL A 1 99 ? -16.516 12.008 8.461 1 86.81 99 VAL A O 1
ATOM 725 N N . PRO A 1 100 ? -17.938 11.516 10.039 1 78 100 PRO A N 1
ATOM 726 C CA . PRO A 1 100 ? -18.469 12.883 10.164 1 78 100 PRO A CA 1
ATOM 727 C C . PRO A 1 100 ? -17.391 13.883 10.578 1 78 100 PRO A C 1
ATOM 729 O O . PRO A 1 100 ? -16.516 13.555 11.391 1 78 100 PRO A O 1
ATOM 732 N N . THR A 1 101 ? -17.25 14.906 9.867 1 74.44 101 THR A N 1
ATOM 733 C CA . THR A 1 101 ? -16.234 15.922 10.117 1 74.44 101 THR A CA 1
ATOM 734 C C . THR A 1 101 ? -16.859 17.172 10.75 1 74.44 101 THR A C 1
ATOM 736 O O . THR A 1 101 ? -16.312 18.266 10.648 1 74.44 101 THR A O 1
ATOM 739 N N . THR A 1 102 ? -17.891 17.094 11.422 1 67.62 102 THR A N 1
ATOM 740 C CA . THR A 1 102 ? -18.594 18.25 11.977 1 67.62 102 THR A CA 1
ATOM 741 C C . THR A 1 102 ? -17.641 19.156 12.742 1 67.62 102 THR A C 1
ATOM 743 O O . THR A 1 102 ? -17.641 20.375 12.555 1 67.62 102 THR A O 1
ATOM 746 N N . ALA A 1 103 ? -16.812 18.562 13.547 1 62.59 103 ALA A N 1
ATOM 747 C CA . ALA A 1 103 ? -15.953 19.375 14.406 1 62.59 103 ALA A CA 1
ATOM 748 C C . ALA A 1 103 ? -14.906 20.109 13.578 1 62.59 103 ALA A C 1
ATOM 750 O O . ALA A 1 103 ? -14.57 21.266 13.875 1 62.59 103 ALA A O 1
ATOM 751 N N . VAL A 1 104 ? -14.539 19.438 12.57 1 65.75 104 VAL A N 1
ATOM 752 C CA . VAL A 1 104 ? -13.562 20.078 11.695 1 65.75 104 VAL A CA 1
ATOM 753 C C . VAL A 1 104 ? -14.211 21.234 10.953 1 65.75 104 VAL A C 1
ATOM 755 O O . VAL A 1 104 ? -13.602 22.297 10.781 1 65.75 104 VAL A O 1
ATOM 758 N N . ASP A 1 105 ? -15.352 21 10.602 1 68.12 105 ASP A N 1
ATOM 759 C CA . ASP A 1 105 ? -16.094 22.062 9.93 1 68.12 105 ASP A CA 1
ATOM 760 C C . ASP A 1 105 ? -16.25 23.281 10.836 1 68.12 105 ASP A C 1
ATOM 762 O O . ASP A 1 105 ? -16.109 24.422 10.398 1 68.12 105 ASP A O 1
ATOM 766 N N . GLU A 1 106 ? -16.531 22.922 12.031 1 64.06 106 GLU A N 1
ATOM 767 C CA . GLU A 1 106 ? -16.734 24.016 12.984 1 64.06 106 GLU A CA 1
ATOM 768 C C . GLU A 1 106 ? -15.414 24.734 13.281 1 64.06 106 GLU A C 1
ATOM 770 O O . GLU A 1 106 ? -15.375 25.953 13.391 1 64.06 106 GLU A O 1
ATOM 775 N N . ALA A 1 107 ? -14.422 23.938 13.398 1 65.75 107 ALA A N 1
ATOM 776 C CA . ALA A 1 107 ? -13.109 24.531 13.648 1 65.75 107 ALA A CA 1
ATOM 777 C C . ALA A 1 107 ? -12.68 25.422 12.477 1 65.75 107 ALA A C 1
ATOM 779 O O . ALA A 1 107 ? -12.156 26.516 12.68 1 65.75 107 ALA A O 1
ATOM 780 N N . ASP A 1 108 ? -12.969 24.922 11.344 1 67.75 108 ASP A N 1
ATOM 781 C CA . ASP A 1 108 ? -12.664 25.719 10.164 1 67.75 108 ASP A CA 1
ATOM 782 C C . ASP A 1 108 ? -13.43 27.031 10.18 1 67.75 108 ASP A C 1
ATOM 784 O O . ASP A 1 108 ? -12.883 28.078 9.836 1 67.75 108 ASP A O 1
ATOM 788 N N . GLU A 1 109 ? -14.609 26.953 10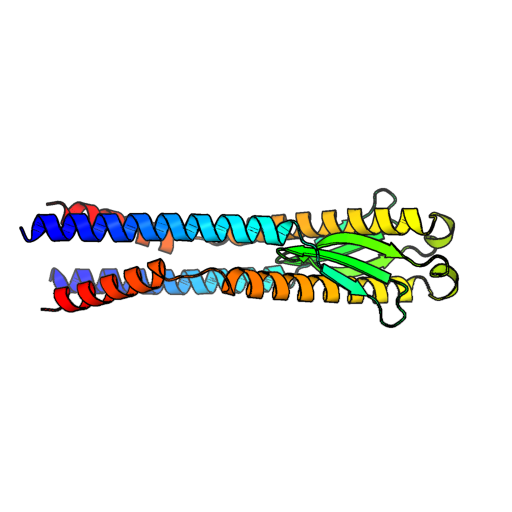.633 1 66.75 109 GLU A N 1
ATOM 789 C CA . GLU A 1 109 ? -15.445 28.156 10.711 1 66.75 109 GLU A CA 1
ATOM 790 C C . GLU A 1 109 ? -14.922 29.125 11.766 1 66.75 109 GLU A C 1
ATOM 792 O O . GLU A 1 109 ? -14.891 30.344 11.539 1 66.75 109 GLU A O 1
ATOM 797 N N . ILE A 1 110 ? -14.492 28.609 12.773 1 63.78 110 ILE A N 1
ATOM 798 C CA . ILE A 1 110 ? -14 29.438 13.859 1 63.78 110 ILE A CA 1
ATOM 799 C C . ILE A 1 110 ? -12.68 30.094 13.461 1 63.78 110 ILE A C 1
ATOM 801 O O . ILE A 1 110 ? -12.469 31.297 13.688 1 63.78 110 ILE A O 1
ATOM 805 N N . MET A 1 111 ? -11.914 29.297 12.844 1 69.44 111 MET A N 1
ATOM 806 C CA . MET A 1 111 ? -10.648 29.844 12.375 1 69.44 111 MET A CA 1
ATOM 807 C C . MET A 1 111 ? -10.883 30.922 11.32 1 69.44 111 MET A C 1
ATOM 809 O O . MET A 1 111 ? -10.195 31.953 11.312 1 69.44 111 MET A O 1
ATOM 813 N N . ALA A 1 112 ? -11.844 30.656 10.508 1 71.38 112 ALA A N 1
ATOM 814 C CA . ALA A 1 112 ? -12.211 31.656 9.5 1 71.38 112 ALA A CA 1
ATOM 815 C C . ALA A 1 112 ? -12.703 32.938 10.156 1 71.38 112 ALA A C 1
ATOM 817 O O . ALA A 1 112 ? -12.375 34.031 9.703 1 71.38 112 ALA A O 1
ATOM 818 N N . GLU A 1 113 ? -13.406 32.844 11.266 1 63.31 113 GLU A N 1
ATOM 819 C CA . GLU A 1 113 ? -13.922 34 11.992 1 63.31 113 GLU A CA 1
ATOM 820 C C . GLU A 1 113 ? -12.789 34.781 12.68 1 63.31 113 GLU A C 1
ATOM 822 O O . GLU A 1 113 ? -12.766 36 12.656 1 63.31 113 GLU A O 1
ATOM 827 N N . LEU A 1 114 ? -11.906 34.031 13.141 1 61.75 114 LEU A N 1
ATOM 828 C CA . LEU A 1 114 ? -10.781 34.656 13.82 1 61.75 114 LEU A CA 1
ATOM 829 C C . LEU A 1 114 ? -9.875 35.375 12.828 1 61.75 114 LEU A C 1
ATOM 831 O O . LEU A 1 114 ? -9.398 36.469 13.109 1 61.75 114 LEU A O 1
ATOM 835 N N . ALA A 1 115 ? -9.703 34.781 11.75 1 72.44 115 ALA A N 1
ATOM 836 C CA . ALA A 1 115 ? -8.914 35.406 10.695 1 72.44 115 ALA A CA 1
ATOM 837 C C . ALA A 1 115 ? -9.594 36.688 10.211 1 72.44 115 ALA A C 1
ATOM 839 O O . ALA A 1 115 ? -8.922 37.688 9.922 1 72.44 115 ALA A O 1
ATOM 840 N N . ALA A 1 116 ? -10.734 36.625 10.234 1 67.75 116 ALA A N 1
ATOM 841 C CA . ALA A 1 116 ? -11.508 37.781 9.781 1 67.75 116 ALA A CA 1
ATOM 842 C C . ALA A 1 116 ? -11.477 38.906 10.812 1 67.75 116 ALA A C 1
ATOM 844 O O . ALA A 1 116 ? -11.414 40.094 10.453 1 67.75 116 ALA A O 1
ATOM 845 N N . ASP A 1 117 ? -11.508 38.5 12.023 1 61.53 117 ASP A N 1
ATOM 846 C CA . ASP A 1 117 ? -11.5 39.5 13.078 1 61.53 117 ASP A CA 1
ATOM 847 C C . ASP A 1 117 ? -10.117 40.125 13.25 1 61.53 117 ASP A C 1
ATOM 849 O O . ASP A 1 117 ? -9.992 41.281 13.617 1 61.53 117 ASP A O 1
ATOM 853 N N . GLY A 1 118 ? -9.141 39.312 13.062 1 58.53 118 GLY A N 1
ATOM 854 C CA . GLY A 1 118 ? -7.801 39.875 13.211 1 58.53 118 GLY A CA 1
ATOM 855 C C . GLY A 1 118 ? -7.453 40.875 12.141 1 58.53 118 GLY A C 1
ATOM 856 O O . GLY A 1 118 ? -6.449 41.594 12.25 1 58.53 118 GLY A O 1
ATOM 857 N N . GLU A 1 119 ? -8 40.875 10.977 1 60.56 119 GLU A N 1
ATOM 858 C CA . GLU A 1 119 ? -7.758 41.875 9.938 1 60.56 119 GLU A CA 1
ATOM 859 C C . GLU A 1 119 ? -8.406 43.188 10.289 1 60.56 119 GLU A C 1
ATOM 861 O O . GLU A 1 119 ? -8.117 44.219 9.656 1 60.56 119 GLU A O 1
ATOM 866 N N . GLU A 1 120 ? -9.219 43.375 11.359 1 49.28 120 GLU A N 1
ATOM 867 C CA . GLU A 1 120 ? -9.617 44.719 11.742 1 49.28 120 GLU A CA 1
ATOM 868 C C . GLU A 1 120 ? -8.68 45.281 12.797 1 49.28 120 GLU A C 1
ATOM 870 O O . GLU A 1 120 ? -8.055 44.531 13.555 1 49.28 120 GLU A O 1
ATOM 875 N N . MET B 1 1 ? 11.508 49.938 8.945 1 47.53 1 MET B N 1
ATOM 876 C CA . MET B 1 1 ? 12.547 48.938 8.68 1 47.53 1 MET B CA 1
ATOM 877 C C . MET B 1 1 ? 12.156 47.562 9.234 1 47.53 1 MET B C 1
ATOM 879 O O . MET B 1 1 ? 12.547 46.531 8.68 1 47.53 1 MET B O 1
ATOM 883 N N . SER B 1 2 ? 11.469 47.656 10.344 1 56.62 2 SER B N 1
ATOM 884 C CA . SER B 1 2 ? 11.094 46.438 11.086 1 56.62 2 SER B CA 1
ATOM 885 C C . SER B 1 2 ? 10.086 45.594 10.305 1 56.62 2 SER B C 1
ATOM 887 O O . SER B 1 2 ? 10.234 44.375 10.188 1 56.62 2 SER B O 1
ATOM 889 N N . HIS B 1 3 ? 9.234 46.281 9.656 1 63.25 3 HIS B N 1
ATOM 890 C CA . HIS B 1 3 ? 8.172 45.625 8.906 1 63.25 3 HIS B CA 1
ATOM 891 C C . HIS B 1 3 ? 8.703 45 7.613 1 63.25 3 HIS B C 1
ATOM 893 O O . HIS B 1 3 ? 8.281 43.906 7.215 1 63.25 3 HIS B O 1
ATOM 899 N N . GLY B 1 4 ? 9.703 45.75 7.023 1 61.34 4 GLY B N 1
ATOM 900 C CA . GLY B 1 4 ? 10.312 45.281 5.793 1 61.34 4 GLY B CA 1
ATOM 901 C C . GLY B 1 4 ? 11.117 44 5.98 1 61.34 4 GLY B C 1
ATOM 902 O O . GLY B 1 4 ? 11.078 43.094 5.133 1 61.34 4 GLY B O 1
ATOM 903 N N . MET B 1 5 ? 11.852 44 7.078 1 67 5 MET B N 1
ATOM 904 C CA . MET B 1 5 ? 12.672 42.844 7.402 1 67 5 MET B CA 1
ATOM 905 C C . MET B 1 5 ? 11.797 41.625 7.699 1 67 5 MET B C 1
ATOM 907 O O . MET B 1 5 ? 12.117 40.5 7.293 1 67 5 MET B O 1
ATOM 911 N N . ASP B 1 6 ? 10.664 42.062 8.227 1 73.88 6 ASP B N 1
ATOM 912 C CA . ASP B 1 6 ? 9.727 40.969 8.547 1 73.88 6 ASP B CA 1
ATOM 913 C C . ASP B 1 6 ? 9.133 40.375 7.277 1 73.88 6 ASP B C 1
ATOM 915 O O . ASP B 1 6 ? 9.016 39.156 7.164 1 73.88 6 ASP B O 1
ATOM 919 N N . ALA B 1 7 ? 8.977 41.219 6.285 1 80.31 7 ALA B N 1
ATOM 920 C CA . ALA B 1 7 ? 8.406 40.75 5.02 1 80.31 7 ALA B CA 1
ATOM 921 C C . ALA B 1 7 ? 9.43 39.938 4.234 1 80.31 7 ALA B C 1
ATOM 923 O O . ALA B 1 7 ? 9.078 38.906 3.619 1 80.31 7 ALA B O 1
ATOM 924 N N . GLU B 1 8 ? 10.625 40.344 4.305 1 81.5 8 GLU B N 1
ATOM 925 C CA . GLU B 1 8 ? 11.703 39.656 3.609 1 81.5 8 GLU B CA 1
ATOM 926 C C . GLU B 1 8 ? 11.938 38.25 4.211 1 81.5 8 GLU B C 1
ATOM 928 O O . GLU B 1 8 ? 12.125 37.281 3.482 1 81.5 8 GLU B O 1
ATOM 933 N N . ARG B 1 9 ? 11.93 38.25 5.504 1 78.12 9 ARG B N 1
ATOM 934 C CA . ARG B 1 9 ? 12.086 36.969 6.195 1 78.12 9 ARG B CA 1
ATOM 935 C C . ARG B 1 9 ? 10.922 36.031 5.887 1 78.12 9 ARG B C 1
ATOM 937 O O . ARG B 1 9 ? 11.125 34.844 5.652 1 78.12 9 ARG B O 1
ATOM 944 N N . TYR B 1 10 ? 9.742 36.562 5.816 1 77.62 10 TYR B N 1
ATOM 945 C CA . TYR B 1 10 ? 8.562 35.781 5.5 1 77.62 10 TYR B CA 1
ATOM 946 C C . TYR B 1 10 ? 8.648 35.188 4.09 1 77.62 10 TYR B C 1
ATOM 948 O O . TYR B 1 10 ? 8.352 34.031 3.867 1 77.62 10 TYR B O 1
ATOM 956 N N . ALA B 1 11 ? 9.094 36.062 3.178 1 83.19 11 ALA B N 1
ATOM 957 C CA . ALA B 1 11 ? 9.242 35.656 1.787 1 83.19 11 ALA B CA 1
ATOM 958 C C . ALA B 1 11 ? 10.273 34.531 1.661 1 83.19 11 ALA B C 1
ATOM 960 O O . ALA B 1 11 ? 10.078 33.562 0.898 1 83.19 11 ALA B O 1
ATOM 961 N N . ALA B 1 12 ? 11.281 34.656 2.436 1 81.88 12 ALA B N 1
ATOM 962 C CA . ALA B 1 12 ? 12.359 33.656 2.379 1 81.88 12 ALA B CA 1
ATOM 963 C C . ALA B 1 12 ? 11.906 32.312 2.934 1 81.88 12 ALA B C 1
ATOM 965 O O . ALA B 1 12 ? 12.211 31.281 2.363 1 81.88 12 ALA B O 1
ATOM 966 N N . VAL B 1 13 ? 11.133 32.375 3.996 1 78.56 13 VAL B N 1
ATOM 967 C CA . VAL B 1 13 ? 10.625 31.156 4.621 1 78.56 13 VAL B CA 1
ATOM 968 C C . VAL B 1 13 ? 9.617 30.484 3.693 1 78.56 13 VAL B C 1
ATOM 970 O O . VAL B 1 13 ? 9.625 29.25 3.537 1 78.56 13 VAL B O 1
ATOM 973 N N . THR B 1 14 ? 8.82 31.266 3.086 1 83.62 14 THR B N 1
ATOM 974 C CA . THR B 1 14 ? 7.812 30.75 2.17 1 83.62 14 THR B CA 1
ATOM 975 C C . THR B 1 14 ? 8.469 30.094 0.96 1 83.62 14 THR B C 1
ATOM 977 O O . THR B 1 14 ? 8.086 28.984 0.564 1 83.62 14 THR B O 1
ATOM 980 N N . ALA B 1 15 ? 9.484 30.734 0.455 1 85.12 15 ALA B N 1
ATOM 981 C CA . ALA B 1 15 ? 10.211 30.203 -0.696 1 85.12 15 ALA B CA 1
ATOM 982 C C . ALA B 1 15 ? 10.922 28.906 -0.343 1 85.12 15 ALA B C 1
ATOM 984 O O . ALA B 1 15 ? 10.945 27.969 -1.14 1 85.12 15 ALA B O 1
ATOM 985 N N . ALA B 1 16 ? 11.445 28.828 0.795 1 83.44 16 ALA B N 1
ATOM 986 C CA . ALA B 1 16 ? 12.133 27.641 1.259 1 83.44 16 ALA B CA 1
ATOM 987 C C . ALA B 1 16 ? 11.156 26.484 1.444 1 83.44 16 ALA B C 1
ATOM 989 O O . ALA B 1 16 ? 11.469 25.328 1.093 1 83.44 16 ALA B O 1
ATOM 990 N N . GLY B 1 17 ? 10.031 26.703 1.947 1 84 17 GLY B N 1
ATOM 991 C CA . GLY B 1 17 ? 9 25.688 2.086 1 84 17 GLY B CA 1
ATOM 992 C C . GLY B 1 17 ? 8.531 25.125 0.758 1 84 17 GLY B C 1
ATOM 993 O O . GLY B 1 17 ? 8.359 23.922 0.618 1 84 17 GLY B O 1
ATOM 994 N N . GLN B 1 18 ? 8.391 26.062 -0.191 1 87.94 18 GLN B N 1
ATOM 995 C CA . GLN B 1 18 ? 7.98 25.641 -1.523 1 87.94 18 GLN B CA 1
ATOM 996 C C . GLN B 1 18 ? 9.047 24.766 -2.174 1 87.94 18 GLN B C 1
ATOM 998 O O . GLN B 1 18 ? 8.734 23.75 -2.799 1 87.94 18 GLN B O 1
ATOM 1003 N N . ALA B 1 19 ? 10.234 25.203 -1.938 1 87.94 19 ALA B N 1
ATOM 1004 C CA . ALA B 1 19 ? 11.352 24.422 -2.479 1 87.94 19 ALA B CA 1
ATOM 1005 C C . ALA B 1 19 ? 11.414 23.047 -1.846 1 87.94 19 ALA B C 1
ATOM 1007 O O . ALA B 1 19 ? 11.719 22.062 -2.523 1 87.94 19 ALA B O 1
ATOM 1008 N N . GLN B 1 20 ? 11.086 23 -0.596 1 85.25 20 GLN B N 1
ATOM 1009 C CA . GLN B 1 20 ? 11.086 21.734 0.132 1 85.25 20 GLN B CA 1
ATOM 1010 C C . GLN B 1 20 ? 9.977 20.812 -0.362 1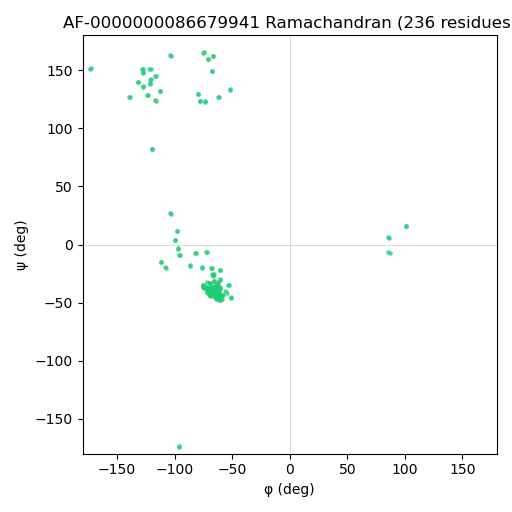 85.25 20 GLN B C 1
ATOM 1012 O O . GLN B 1 20 ? 10.203 19.609 -0.564 1 85.25 20 GLN B O 1
ATOM 1017 N N . LEU B 1 21 ? 8.852 21.312 -0.592 1 88.62 21 LEU B N 1
ATOM 1018 C CA . LEU B 1 21 ? 7.734 20.516 -1.09 1 88.62 21 LEU B CA 1
ATOM 1019 C C . LEU B 1 21 ? 8.039 19.969 -2.48 1 88.62 21 LEU B C 1
ATOM 1021 O O . LEU B 1 21 ? 7.672 18.828 -2.797 1 88.62 21 LEU B O 1
ATOM 1025 N N . ASP B 1 22 ? 8.648 20.781 -3.188 1 91.5 22 ASP B N 1
ATOM 1026 C CA . ASP B 1 22 ? 9.047 20.359 -4.523 1 91.5 22 ASP B CA 1
ATOM 1027 C C . ASP B 1 22 ? 10.062 19.219 -4.453 1 91.5 22 ASP B C 1
ATOM 1029 O O . ASP B 1 22 ? 9.969 18.25 -5.215 1 91.5 22 ASP B O 1
ATOM 1033 N N . ALA B 1 23 ? 11 19.406 -3.541 1 89.19 23 ALA B N 1
ATOM 1034 C CA . ALA B 1 23 ? 12.023 18.375 -3.371 1 89.19 23 ALA B CA 1
ATOM 1035 C C . ALA B 1 23 ? 11.398 17.062 -2.904 1 89.19 23 ALA B C 1
ATOM 1037 O O . ALA B 1 23 ? 11.797 15.984 -3.361 1 89.19 23 ALA B O 1
ATOM 1038 N N . TYR B 1 24 ? 10.445 17.156 -2.045 1 89 24 TYR B N 1
ATOM 1039 C CA . TYR B 1 24 ? 9.742 15.961 -1.577 1 89 24 TYR B CA 1
ATOM 1040 C C . TYR B 1 24 ? 9 15.281 -2.723 1 89 24 TYR B C 1
ATOM 1042 O O . TYR B 1 24 ? 9.078 14.062 -2.881 1 89 24 TYR B O 1
ATOM 1050 N N . SER B 1 25 ? 8.32 16.062 -3.465 1 92.25 25 SER B N 1
ATOM 1051 C CA . SER B 1 25 ? 7.539 15.539 -4.578 1 92.25 25 SER B CA 1
ATOM 1052 C C . SER B 1 25 ? 8.43 14.828 -5.59 1 92.25 25 SER B C 1
ATOM 1054 O O . SER B 1 25 ? 8.086 13.742 -6.074 1 92.25 25 SER B O 1
ATOM 1056 N N . GLU B 1 26 ? 9.539 15.305 -5.836 1 91.62 26 GLU B N 1
ATOM 1057 C CA . GLU B 1 26 ? 10.477 14.719 -6.781 1 91.62 26 GLU B CA 1
ATOM 1058 C C . GLU B 1 26 ? 11.039 13.398 -6.25 1 91.62 26 GLU B C 1
ATOM 1060 O O . GLU B 1 26 ? 11.172 12.43 -6.996 1 91.62 26 GLU B O 1
ATOM 1065 N N . ALA B 1 27 ? 11.375 13.438 -4.984 1 89.94 27 ALA B N 1
ATOM 1066 C CA . ALA B 1 27 ? 11.898 12.227 -4.359 1 89.94 27 ALA B CA 1
ATOM 1067 C C . ALA B 1 27 ? 10.859 11.109 -4.367 1 89.94 27 ALA B C 1
ATOM 1069 O O . ALA B 1 27 ? 11.172 9.961 -4.688 1 89.94 27 ALA B O 1
ATOM 1070 N N . ALA B 1 28 ? 9.648 11.445 -4.062 1 89.19 28 ALA B N 1
ATOM 1071 C CA . ALA B 1 28 ? 8.555 10.477 -4.051 1 89.19 28 ALA B CA 1
ATOM 1072 C C . ALA B 1 28 ? 8.352 9.859 -5.434 1 89.19 28 ALA B C 1
ATOM 1074 O O . ALA B 1 28 ? 8.148 8.656 -5.562 1 89.19 28 ALA B O 1
ATOM 1075 N N . GLU B 1 29 ? 8.391 10.688 -6.469 1 89.44 29 GLU B N 1
ATOM 1076 C CA . GLU B 1 29 ? 8.219 10.211 -7.84 1 89.44 29 GLU B CA 1
ATOM 1077 C C . GLU B 1 29 ? 9.344 9.266 -8.242 1 89.44 29 GLU B C 1
ATOM 1079 O O . GLU B 1 29 ? 9.094 8.242 -8.883 1 89.44 29 GLU B O 1
ATOM 1084 N N . ARG B 1 30 ? 10.516 9.68 -7.871 1 89.06 30 ARG B N 1
ATOM 1085 C CA . ARG B 1 30 ? 11.664 8.844 -8.195 1 89.06 30 ARG B CA 1
ATOM 1086 C C . ARG B 1 30 ? 11.562 7.484 -7.508 1 89.06 30 ARG B C 1
ATOM 1088 O O . ARG B 1 30 ? 11.797 6.449 -8.133 1 89.06 30 ARG B O 1
ATOM 1095 N N . LEU B 1 31 ? 11.234 7.508 -6.242 1 86.88 31 LEU B N 1
ATOM 1096 C CA . LEU B 1 31 ? 11.125 6.281 -5.461 1 86.88 31 LEU B CA 1
ATOM 1097 C C . LEU B 1 31 ? 10.031 5.375 -6.02 1 86.88 31 LEU B C 1
ATOM 1099 O O . LEU B 1 31 ? 10.164 4.152 -6 1 86.88 31 LEU B O 1
ATOM 1103 N N . ALA B 1 32 ? 8.984 6 -6.562 1 85.25 32 ALA B N 1
ATOM 1104 C CA . ALA B 1 32 ? 7.879 5.238 -7.145 1 85.25 32 ALA B CA 1
ATOM 1105 C C . ALA B 1 32 ? 8.328 4.5 -8.406 1 85.25 32 ALA B C 1
ATOM 1107 O O . ALA B 1 32 ? 7.734 3.484 -8.773 1 85.25 32 ALA B O 1
ATOM 1108 N N . ARG B 1 33 ? 9.398 4.934 -9 1 89.69 33 ARG B N 1
ATOM 1109 C CA . ARG B 1 33 ? 9.875 4.34 -10.242 1 89.69 33 ARG B CA 1
ATOM 1110 C C . ARG B 1 33 ? 11.016 3.357 -9.977 1 89.69 33 ARG B C 1
ATOM 1112 O O . ARG B 1 33 ? 11.633 2.85 -10.914 1 89.69 33 ARG B O 1
ATOM 1119 N N . GLU B 1 34 ? 11.289 3.17 -8.734 1 92.44 34 GLU B N 1
ATOM 1120 C CA . GLU B 1 34 ? 12.359 2.256 -8.359 1 92.44 34 GLU B CA 1
ATOM 1121 C C . GLU B 1 34 ? 11.836 1.113 -7.496 1 92.44 34 GLU B C 1
ATOM 1123 O O . GLU B 1 34 ? 12.078 1.078 -6.285 1 92.44 34 GLU B O 1
ATOM 1128 N N . PRO B 1 35 ? 11.289 0.137 -8.203 1 95.88 35 PRO B N 1
ATOM 1129 C CA . PRO B 1 35 ? 10.742 -0.981 -7.426 1 95.88 35 PRO B CA 1
ATOM 1130 C C . PRO B 1 35 ? 11.828 -1.796 -6.723 1 95.88 35 PRO B C 1
ATOM 1132 O O . PRO B 1 35 ? 12.969 -1.844 -7.191 1 95.88 35 PRO B O 1
ATOM 1135 N N . VAL B 1 36 ? 11.422 -2.363 -5.562 1 97.06 36 VAL B N 1
ATOM 1136 C CA . VAL B 1 36 ? 12.289 -3.289 -4.836 1 97.06 36 VAL B CA 1
ATOM 1137 C C . VAL B 1 36 ? 11.805 -4.723 -5.055 1 97.06 36 VAL B C 1
ATOM 1139 O O . VAL B 1 36 ? 10.68 -4.945 -5.512 1 97.06 36 VAL B O 1
ATOM 1142 N N . GLU B 1 37 ? 12.797 -5.613 -4.715 1 98.19 37 GLU B N 1
ATOM 1143 C CA . GLU B 1 37 ? 12.461 -7.012 -4.965 1 98.19 37 GLU B CA 1
ATOM 1144 C C . GLU B 1 37 ? 12.531 -7.836 -3.682 1 98.19 37 GLU B C 1
ATOM 1146 O O . GLU B 1 37 ? 13.398 -7.605 -2.834 1 98.19 37 GLU B O 1
ATOM 1151 N N . ALA B 1 38 ? 11.562 -8.727 -3.523 1 98.62 38 ALA B N 1
ATOM 1152 C CA . ALA B 1 38 ? 11.609 -9.797 -2.529 1 98.62 38 ALA B CA 1
ATOM 1153 C C . ALA B 1 38 ? 11.484 -11.164 -3.191 1 98.62 38 ALA B C 1
ATOM 1155 O O . ALA B 1 38 ? 10.883 -11.297 -4.258 1 98.62 38 ALA B O 1
ATOM 1156 N N . ARG B 1 39 ? 12.086 -12.141 -2.551 1 98.88 39 ARG B N 1
ATOM 1157 C CA . ARG B 1 39 ? 12.039 -13.516 -3.039 1 98.88 39 ARG B CA 1
ATOM 1158 C C . ARG B 1 39 ? 11.578 -14.469 -1.943 1 98.88 39 ARG B C 1
ATOM 1160 O O . ARG B 1 39 ? 11.781 -14.203 -0.757 1 98.88 39 ARG B O 1
ATOM 1167 N N . SER B 1 40 ? 10.953 -15.523 -2.451 1 98.88 40 SER B N 1
ATOM 1168 C CA . SER B 1 40 ? 10.664 -16.609 -1.512 1 98.88 40 SER B CA 1
ATOM 1169 C C . SER B 1 40 ? 11.953 -17.266 -1.025 1 98.88 40 SER B C 1
ATOM 1171 O O . SER B 1 40 ? 13.016 -17.078 -1.615 1 98.88 40 SER B O 1
ATOM 1173 N N . GLY B 1 41 ? 11.758 -17.969 0.073 1 98.31 41 GLY B N 1
ATOM 1174 C CA . GLY B 1 41 ? 12.93 -18.625 0.648 1 98.31 41 GLY B CA 1
ATOM 1175 C C . GLY B 1 41 ? 13.672 -19.484 -0.345 1 98.31 41 GLY B C 1
ATOM 1176 O O . GLY B 1 41 ? 14.906 -19.547 -0.326 1 98.31 41 GLY B O 1
ATOM 1177 N N . ASP B 1 42 ? 13.016 -20.109 -1.224 1 98.44 42 ASP B N 1
ATOM 1178 C CA . ASP B 1 42 ? 13.633 -21.016 -2.189 1 98.44 42 ASP B CA 1
ATOM 1179 C C . ASP B 1 42 ? 13.883 -20.297 -3.52 1 98.44 42 ASP B C 1
ATOM 1181 O O . ASP B 1 42 ? 14.344 -20.922 -4.48 1 98.44 42 ASP B O 1
ATOM 1185 N N . GLY B 1 43 ? 13.484 -19.078 -3.672 1 98.69 43 GLY B N 1
ATOM 1186 C CA . GLY B 1 43 ? 13.789 -18.25 -4.824 1 98.69 43 GLY B CA 1
ATOM 1187 C C . GLY B 1 43 ? 12.82 -18.438 -5.973 1 98.69 43 GLY B C 1
ATOM 1188 O O . GLY B 1 43 ? 12.961 -17.797 -7.02 1 98.69 43 GLY B O 1
ATOM 1189 N N . ARG B 1 44 ? 11.828 -19.172 -5.785 1 98.81 44 ARG B N 1
ATOM 1190 C CA . ARG B 1 44 ? 10.969 -19.547 -6.906 1 98.81 44 ARG B CA 1
ATOM 1191 C C . ARG B 1 44 ? 9.891 -18.5 -7.148 1 98.81 44 ARG B C 1
ATOM 1193 O O . ARG B 1 44 ? 9.25 -18.484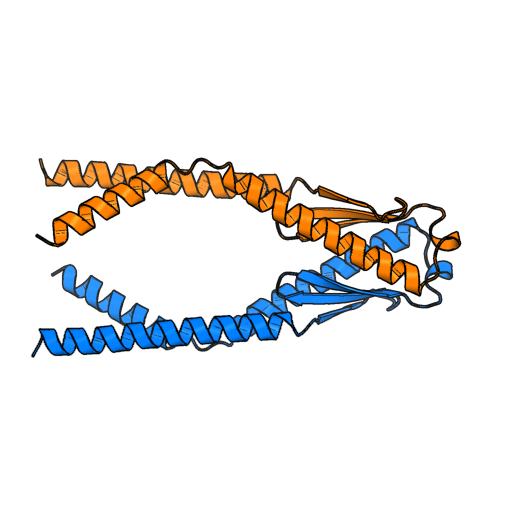 -8.203 1 98.81 44 ARG B O 1
ATOM 1200 N N . VAL B 1 45 ? 9.68 -17.688 -6.168 1 98.94 45 VAL B N 1
ATOM 1201 C CA . VAL B 1 45 ? 8.758 -16.562 -6.281 1 98.94 45 VAL B CA 1
ATOM 1202 C C . VAL B 1 45 ? 9.523 -15.258 -6.129 1 98.94 45 VAL B C 1
ATOM 1204 O O . VAL B 1 45 ? 10.242 -15.062 -5.145 1 98.94 45 VAL B O 1
ATOM 1207 N N . ARG B 1 46 ? 9.398 -14.422 -7.121 1 98.94 46 ARG B N 1
ATOM 1208 C CA . ARG B 1 46 ? 9.992 -13.086 -7.094 1 98.94 46 ARG B CA 1
ATOM 1209 C C . ARG B 1 46 ? 8.938 -12.008 -7.312 1 98.94 46 ARG B C 1
ATOM 1211 O O . ARG B 1 46 ? 8.172 -12.07 -8.273 1 98.94 46 ARG B O 1
ATOM 1218 N N . VAL B 1 47 ? 8.953 -11.055 -6.41 1 98.88 47 VAL B N 1
ATOM 1219 C CA . VAL B 1 47 ? 7.949 -10 -6.469 1 98.88 47 VAL B CA 1
ATOM 1220 C C . VAL B 1 47 ? 8.633 -8.633 -6.449 1 98.88 47 VAL B C 1
ATOM 1222 O O . VAL B 1 47 ? 9.57 -8.414 -5.68 1 98.88 47 VAL B O 1
ATOM 1225 N N . ARG B 1 48 ? 8.148 -7.801 -7.301 1 98.44 48 ARG B N 1
ATOM 1226 C CA . ARG B 1 48 ? 8.602 -6.414 -7.289 1 98.44 48 ARG B CA 1
ATOM 1227 C C . ARG B 1 48 ? 7.484 -5.473 -6.855 1 98.44 48 ARG B C 1
ATOM 1229 O O . ARG B 1 48 ? 6.352 -5.59 -7.324 1 98.44 48 ARG B O 1
ATOM 1236 N N . ALA B 1 49 ? 7.852 -4.609 -5.93 1 97.44 49 ALA B N 1
ATOM 1237 C CA . ALA B 1 49 ? 6.906 -3.613 -5.434 1 97.44 49 ALA B CA 1
ATOM 1238 C C . ALA B 1 49 ? 7.527 -2.219 -5.426 1 97.44 49 ALA B C 1
ATOM 1240 O O . ALA B 1 49 ? 8.711 -2.064 -5.129 1 97.44 49 ALA B O 1
ATOM 1241 N N . ALA B 1 50 ? 6.672 -1.242 -5.824 1 93.06 50 ALA B N 1
ATOM 1242 C CA . ALA B 1 50 ? 7.09 0.158 -5.82 1 93.06 50 ALA B CA 1
ATOM 1243 C C . ALA B 1 50 ? 6.648 0.858 -4.539 1 93.06 50 ALA B C 1
ATOM 1245 O O . ALA B 1 50 ? 6.121 0.219 -3.623 1 93.06 50 ALA B O 1
ATOM 1246 N N . GLY B 1 51 ? 6.945 2.199 -4.609 1 82.38 51 GLY B N 1
ATOM 1247 C CA . GLY B 1 51 ? 6.648 3.016 -3.443 1 82.38 51 GLY B CA 1
ATOM 1248 C C . GLY B 1 51 ? 5.223 2.854 -2.951 1 82.38 51 GLY B C 1
ATOM 1249 O O . GLY B 1 51 ? 4.289 2.766 -3.754 1 82.38 51 GLY B O 1
ATOM 1250 N N . GLY B 1 52 ? 4.949 2.672 -1.663 1 77.06 52 GLY B N 1
ATOM 1251 C CA . GLY B 1 52 ? 3.645 2.508 -1.04 1 77.06 52 GLY B CA 1
ATOM 1252 C C . GLY B 1 52 ? 3.166 1.069 -1.026 1 77.06 52 GLY B C 1
ATOM 1253 O O . GLY B 1 52 ? 2.062 0.781 -0.557 1 77.06 52 GLY B O 1
ATOM 1254 N N . GLY B 1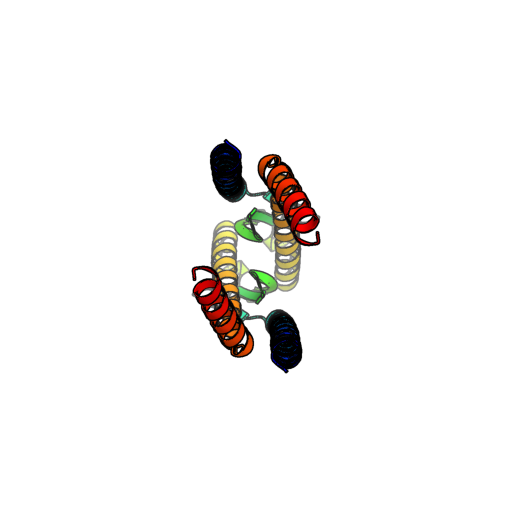 53 ? 3.934 0.227 -1.702 1 88.69 53 GLY B N 1
ATOM 1255 C CA . GLY B 1 53 ? 3.602 -1.187 -1.63 1 88.69 53 GLY B CA 1
ATOM 1256 C C . GLY B 1 53 ? 2.848 -1.686 -2.85 1 88.69 53 GLY B C 1
ATOM 1257 O O . GLY B 1 53 ? 2.316 -2.797 -2.844 1 88.69 53 GLY B O 1
ATOM 1258 N N . HIS B 1 54 ? 2.842 -0.934 -3.982 1 92.81 54 HIS B N 1
ATOM 1259 C CA . HIS B 1 54 ? 2.213 -1.358 -5.227 1 92.81 54 HIS B CA 1
ATOM 1260 C C . HIS B 1 54 ? 3.033 -2.441 -5.918 1 92.81 54 HIS B C 1
ATOM 1262 O O . HIS B 1 54 ? 4.219 -2.248 -6.191 1 92.81 54 HIS B O 1
ATOM 1268 N N . VAL B 1 55 ? 2.34 -3.52 -6.133 1 97.56 55 VAL B N 1
ATOM 1269 C CA . VAL B 1 55 ? 3.031 -4.613 -6.801 1 97.56 55 VAL B CA 1
ATOM 1270 C C . VAL B 1 55 ? 3.08 -4.355 -8.305 1 97.56 55 VAL B C 1
ATOM 1272 O O . VAL B 1 55 ? 2.047 -4.105 -8.93 1 97.56 55 VAL B O 1
ATOM 1275 N N . VAL B 1 56 ? 4.332 -4.461 -8.922 1 97 56 VAL B N 1
ATOM 1276 C CA . VAL B 1 56 ? 4.484 -4.113 -10.328 1 97 56 VAL B CA 1
ATOM 1277 C C . VAL B 1 56 ? 4.777 -5.371 -11.148 1 97 56 VAL B C 1
ATOM 1279 O O . VAL B 1 56 ? 4.703 -5.352 -12.375 1 97 56 VAL B O 1
ATOM 1282 N N . GLY B 1 57 ? 5.152 -6.449 -10.359 1 98.12 57 GLY B N 1
ATOM 1283 C CA . GLY B 1 57 ? 5.43 -7.68 -11.086 1 98.12 57 GLY B CA 1
ATOM 1284 C C . GLY B 1 57 ? 5.676 -8.867 -10.18 1 98.12 57 GLY B C 1
ATOM 1285 O O . GLY B 1 57 ? 6.117 -8.703 -9.039 1 98.12 57 GLY B O 1
ATOM 1286 N N . LEU B 1 58 ? 5.344 -10.031 -10.711 1 98.88 58 LEU B N 1
ATOM 1287 C CA . LEU B 1 58 ? 5.578 -11.312 -10.055 1 98.88 58 LEU B CA 1
ATOM 1288 C C . LEU B 1 58 ? 6.07 -12.352 -11.047 1 98.88 58 LEU B C 1
ATOM 1290 O O . LEU B 1 58 ? 5.477 -12.531 -12.117 1 98.88 58 LEU B O 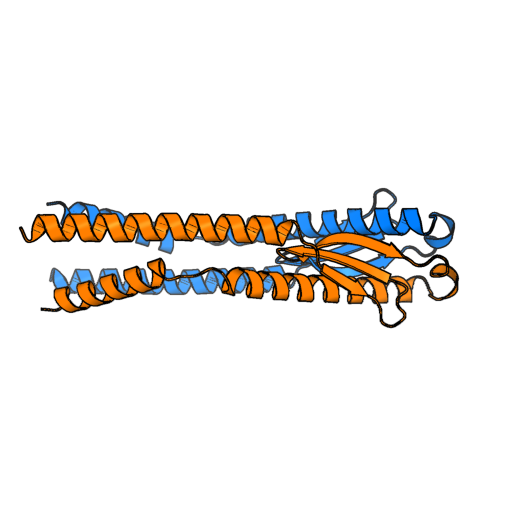1
ATOM 1294 N N . ARG B 1 59 ? 7.156 -12.984 -10.758 1 98.88 59 ARG B N 1
ATOM 1295 C CA . ARG B 1 59 ? 7.727 -14.039 -11.594 1 98.88 59 ARG B CA 1
ATOM 1296 C C . ARG B 1 59 ? 7.844 -15.344 -10.82 1 98.88 59 ARG B C 1
ATOM 1298 O O . ARG B 1 59 ? 8.188 -15.344 -9.633 1 98.88 59 ARG B O 1
ATOM 1305 N N . LEU B 1 60 ? 7.574 -16.344 -11.539 1 98.94 60 LEU B N 1
ATOM 1306 C CA . LEU B 1 60 ? 7.676 -17.703 -11.008 1 98.94 60 LEU B CA 1
ATOM 1307 C C . LEU B 1 60 ? 8.742 -18.5 -11.742 1 98.94 60 LEU B C 1
ATOM 1309 O O . LEU B 1 60 ? 8.945 -18.312 -12.945 1 98.94 60 LEU B O 1
ATOM 1313 N N . SER B 1 61 ? 9.367 -19.328 -10.961 1 98.81 61 SER B N 1
ATOM 1314 C CA . SER B 1 61 ? 10.312 -20.219 -11.617 1 98.81 61 SER B CA 1
ATOM 1315 C C . SER B 1 61 ? 9.594 -21.281 -12.461 1 98.81 61 SER B C 1
ATOM 1317 O O . SER B 1 61 ? 8.445 -21.625 -12.172 1 98.81 61 SER B O 1
ATOM 1319 N N . ASP B 1 62 ? 10.312 -21.844 -13.383 1 98.25 62 ASP B N 1
ATOM 1320 C CA . ASP B 1 62 ? 9.719 -22.766 -14.352 1 98.25 62 ASP B CA 1
ATOM 1321 C C . ASP B 1 62 ? 9.242 -24.047 -13.672 1 98.25 62 ASP B C 1
ATOM 1323 O O . ASP B 1 62 ? 8.328 -24.703 -14.156 1 98.25 62 ASP B O 1
ATOM 1327 N N . ASP B 1 63 ? 9.844 -24.359 -12.602 1 98.38 63 ASP B N 1
ATOM 1328 C CA . ASP B 1 63 ? 9.555 -25.641 -11.961 1 98.38 63 ASP B CA 1
ATOM 1329 C C . ASP B 1 63 ? 8.555 -25.469 -10.82 1 98.38 63 ASP B C 1
ATOM 1331 O O . ASP B 1 63 ? 8.367 -26.375 -10.008 1 98.38 63 ASP B O 1
ATOM 1335 N N . VAL B 1 64 ? 7.949 -24.328 -10.734 1 98.62 64 VAL B N 1
ATOM 1336 C CA . VAL B 1 64 ? 7.121 -23.984 -9.586 1 98.62 64 VAL B CA 1
ATOM 1337 C C . VAL B 1 64 ? 5.973 -24.984 -9.461 1 98.62 64 VAL B C 1
ATOM 1339 O O . VAL B 1 64 ? 5.578 -25.344 -8.352 1 98.62 64 VAL B O 1
ATOM 1342 N N . PHE B 1 65 ? 5.52 -25.516 -10.539 1 98.31 65 PHE B N 1
ATOM 1343 C CA . PHE B 1 65 ? 4.371 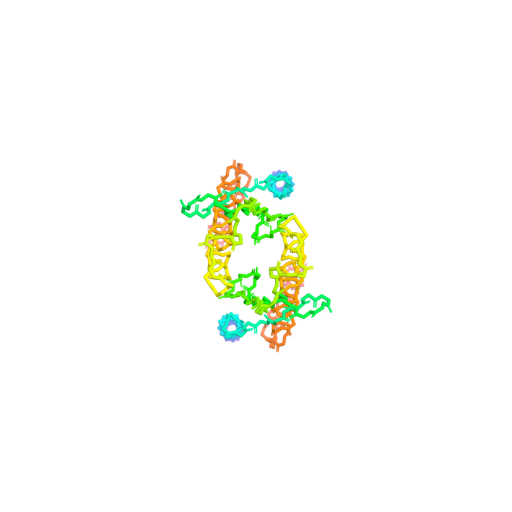-26.422 -10.523 1 98.31 65 PHE B CA 1
ATOM 1344 C C . PHE B 1 65 ? 4.773 -27.797 -10.016 1 98.31 65 PHE B C 1
ATOM 1346 O O . PHE B 1 65 ? 3.92 -28.578 -9.602 1 98.31 65 PHE B O 1
ATOM 1353 N N . SER B 1 66 ? 5.996 -28.125 -10.039 1 98 66 SER B N 1
ATOM 1354 C CA . SER B 1 66 ? 6.465 -29.438 -9.586 1 98 66 SER B CA 1
ATOM 1355 C C . SER B 1 66 ? 6.949 -29.375 -8.141 1 98 66 SER B C 1
ATOM 1357 O O . SER B 1 66 ? 7.121 -30.406 -7.496 1 98 66 SER B O 1
ATOM 1359 N N . ARG B 1 67 ? 7.039 -28.109 -7.629 1 97.94 67 ARG B N 1
ATOM 1360 C CA . ARG B 1 67 ? 7.664 -27.969 -6.32 1 97.94 67 ARG B CA 1
ATOM 1361 C C . ARG B 1 67 ? 6.629 -27.625 -5.254 1 97.94 67 ARG B C 1
ATOM 1363 O O . ARG B 1 67 ? 6.879 -27.797 -4.059 1 97.94 67 ARG B O 1
ATOM 1370 N N . TYR B 1 68 ? 5.496 -27.141 -5.699 1 98.38 68 TYR B N 1
ATOM 1371 C CA . TYR B 1 68 ? 4.465 -26.719 -4.758 1 98.38 68 TYR B CA 1
ATOM 1372 C C . TYR B 1 68 ? 3.131 -27.375 -5.074 1 98.38 68 TYR B C 1
ATOM 1374 O O . TYR B 1 68 ? 2.818 -27.625 -6.238 1 98.38 68 TYR B O 1
ATOM 1382 N N . THR B 1 69 ? 2.398 -27.594 -3.945 1 98.5 69 THR B N 1
ATOM 1383 C CA . THR B 1 69 ? 0.962 -27.734 -4.152 1 98.5 69 THR B CA 1
ATOM 1384 C C . THR B 1 69 ? 0.322 -26.375 -4.445 1 98.5 69 THR B C 1
ATOM 1386 O O . THR B 1 69 ? 0.917 -25.328 -4.18 1 98.5 69 THR B O 1
ATOM 1389 N N . VAL B 1 70 ? -0.845 -26.391 -4.91 1 98.69 70 VAL B N 1
ATOM 1390 C CA . VAL B 1 70 ? -1.573 -25.172 -5.227 1 98.69 70 VAL B CA 1
ATOM 1391 C C . VAL B 1 70 ? -1.723 -24.312 -3.971 1 98.69 70 VAL B C 1
ATOM 1393 O O . VAL B 1 70 ? -1.469 -23.109 -4 1 98.69 70 VAL B O 1
ATOM 1396 N N . GLY B 1 71 ? -2.109 -24.953 -2.869 1 98.69 71 GLY B N 1
ATOM 1397 C CA . GLY B 1 71 ? -2.268 -24.234 -1.611 1 98.69 71 GLY B CA 1
ATOM 1398 C C . GLY B 1 71 ? -0.97 -23.641 -1.096 1 98.69 71 GLY B C 1
ATOM 1399 O O . GLY B 1 71 ? -0.94 -22.5 -0.653 1 98.69 71 GLY B O 1
ATOM 1400 N N . ALA B 1 72 ? 0.058 -24.391 -1.211 1 98.69 72 ALA B N 1
ATOM 1401 C CA . ALA B 1 72 ? 1.359 -23.922 -0.738 1 98.69 72 ALA B CA 1
ATOM 1402 C C . ALA B 1 72 ? 1.861 -22.75 -1.578 1 98.69 72 ALA B C 1
ATOM 1404 O O . ALA B 1 72 ? 2.471 -21.812 -1.051 1 98.69 72 ALA B O 1
ATOM 1405 N N . LEU B 1 73 ? 1.604 -22.828 -2.844 1 98.81 73 LEU B N 1
ATOM 1406 C CA . LEU B 1 73 ? 2.021 -21.719 -3.705 1 98.81 73 LEU B CA 1
ATOM 1407 C C . LEU B 1 73 ? 1.288 -20.438 -3.338 1 98.81 73 LEU B C 1
ATOM 1409 O O . LEU B 1 73 ? 1.899 -19.375 -3.258 1 98.81 73 LEU B O 1
ATOM 1413 N N . GLY B 1 74 ? -0.005 -20.547 -3.102 1 98.88 74 GLY B N 1
ATOM 1414 C CA . GLY B 1 74 ? -0.753 -19.391 -2.65 1 98.88 74 GLY B CA 1
ATOM 1415 C C . GLY B 1 74 ? -0.173 -18.75 -1.4 1 98.88 74 GLY B C 1
ATOM 1416 O O . GLY B 1 74 ? -0.089 -17.531 -1.303 1 98.88 74 GLY B O 1
ATOM 1417 N N . GLU B 1 75 ? 0.238 -19.609 -0.477 1 98.81 75 GLU B N 1
ATOM 1418 C CA . GLU B 1 75 ? 0.792 -19.125 0.788 1 98.81 75 GLU B CA 1
ATOM 1419 C C . GLU B 1 75 ? 2.146 -18.453 0.581 1 98.81 75 GLU B C 1
ATOM 1421 O O . GLU B 1 75 ? 2.404 -17.391 1.134 1 98.81 75 GLU B O 1
ATOM 1426 N N . VAL B 1 76 ? 2.928 -19.109 -0.233 1 98.88 76 VAL B N 1
ATOM 1427 C CA . VAL B 1 76 ? 4.266 -18.562 -0.458 1 98.88 76 VAL B CA 1
ATOM 1428 C C . VAL B 1 76 ? 4.176 -17.25 -1.229 1 98.88 76 VAL B C 1
ATOM 1430 O O . VAL B 1 76 ? 4.91 -16.312 -0.941 1 98.88 76 VAL B O 1
ATOM 1433 N N . VAL B 1 77 ? 3.314 -17.156 -2.193 1 98.94 77 VAL B N 1
ATOM 1434 C CA . VAL B 1 77 ? 3.117 -15.922 -2.943 1 98.94 77 VAL B CA 1
ATOM 1435 C C . VAL B 1 77 ? 2.637 -14.812 -2.002 1 98.94 77 VAL B C 1
ATOM 1437 O O . VAL B 1 77 ? 3.152 -13.695 -2.033 1 98.94 77 VAL B O 1
ATOM 1440 N N . THR B 1 78 ? 1.745 -15.156 -1.136 1 98.88 78 THR B N 1
ATOM 1441 C CA . THR B 1 78 ? 1.238 -14.172 -0.19 1 98.88 78 THR B CA 1
ATOM 1442 C C . THR B 1 78 ? 2.367 -13.625 0.68 1 98.88 78 THR B C 1
ATOM 1444 O O . THR B 1 78 ? 2.512 -12.406 0.83 1 98.88 78 THR B O 1
ATOM 1447 N N . ARG B 1 79 ? 3.139 -14.516 1.195 1 98.75 79 ARG B N 1
ATOM 1448 C CA . ARG B 1 79 ? 4.234 -14.117 2.072 1 98.75 79 ARG B CA 1
ATOM 1449 C C . ARG B 1 79 ? 5.262 -13.281 1.316 1 98.75 79 ARG B C 1
ATOM 1451 O O . ARG B 1 79 ? 5.781 -12.297 1.848 1 98.75 79 ARG B O 1
ATOM 1458 N N . THR B 1 80 ? 5.52 -13.648 0.117 1 98.88 80 THR B N 1
ATOM 1459 C CA . THR B 1 80 ? 6.535 -12.953 -0.674 1 98.88 80 THR B CA 1
ATOM 1460 C C . THR B 1 80 ? 6.043 -11.578 -1.093 1 98.88 80 THR B C 1
ATOM 1462 O O . THR B 1 80 ? 6.812 -10.617 -1.11 1 98.88 80 THR B O 1
ATOM 1465 N N . VAL B 1 81 ? 4.785 -11.492 -1.446 1 98.75 81 VAL B N 1
ATOM 1466 C CA . VAL B 1 81 ? 4.184 -10.195 -1.74 1 98.75 81 VAL B CA 1
ATOM 1467 C C . VAL B 1 81 ? 4.293 -9.281 -0.519 1 98.75 81 VAL B C 1
ATOM 1469 O O . VAL B 1 81 ? 4.703 -8.125 -0.633 1 98.75 81 VAL B O 1
ATOM 1472 N N . ARG B 1 82 ? 4.027 -9.805 0.66 1 97.62 82 ARG B N 1
ATOM 1473 C CA . ARG B 1 82 ? 4.09 -9.031 1.893 1 97.62 82 ARG B CA 1
ATOM 1474 C C . ARG B 1 82 ? 5.516 -8.562 2.172 1 97.62 82 ARG B C 1
ATOM 1476 O O . ARG B 1 82 ? 5.73 -7.414 2.574 1 97.62 82 ARG B O 1
ATOM 1483 N N . ALA B 1 83 ? 6.375 -9.445 1.953 1 98.12 83 ALA B N 1
ATOM 1484 C CA . ALA B 1 83 ? 7.773 -9.086 2.146 1 98.12 83 ALA B CA 1
ATOM 1485 C C . ALA B 1 83 ? 8.188 -7.957 1.203 1 98.12 83 ALA B C 1
ATOM 1487 O O . ALA B 1 83 ? 8.867 -7.016 1.611 1 98.12 83 ALA B O 1
ATOM 1488 N N . ALA B 1 84 ? 7.789 -8.039 -0.062 1 98.12 84 ALA B N 1
ATOM 1489 C CA . ALA B 1 84 ? 8.094 -7.004 -1.046 1 98.12 84 ALA B CA 1
ATOM 1490 C C . ALA B 1 84 ? 7.465 -5.672 -0.648 1 98.12 84 ALA B C 1
ATOM 1492 O O . ALA B 1 84 ? 8.094 -4.621 -0.779 1 98.12 84 ALA B O 1
ATOM 1493 N N . GLN B 1 85 ? 6.266 -5.711 -0.163 1 96.75 85 GLN B N 1
ATOM 1494 C CA . GLN B 1 85 ? 5.566 -4.5 0.256 1 96.75 85 GLN B CA 1
ATOM 1495 C C . GLN B 1 85 ? 6.266 -3.848 1.445 1 96.75 85 GLN B C 1
ATOM 1497 O O . GLN B 1 85 ? 6.41 -2.625 1.49 1 96.75 85 GLN B O 1
ATOM 1502 N N . GLU B 1 86 ? 6.664 -4.613 2.4 1 95.31 86 GLU B N 1
ATOM 1503 C CA . GLU B 1 86 ? 7.367 -4.098 3.572 1 95.31 86 GLU B CA 1
ATOM 1504 C C . GLU B 1 86 ? 8.695 -3.455 3.186 1 95.31 86 GLU B C 1
ATOM 1506 O O . GLU B 1 86 ? 9.047 -2.393 3.699 1 95.31 86 GLU B O 1
ATOM 1511 N N . ARG B 1 87 ? 9.352 -4.137 2.305 1 95.81 87 ARG B N 1
ATOM 1512 C CA . ARG B 1 87 ? 10.617 -3.602 1.824 1 95.81 87 ARG B CA 1
ATOM 1513 C C . ARG B 1 87 ? 10.414 -2.293 1.072 1 95.81 87 ARG B C 1
ATOM 1515 O O . ARG B 1 87 ? 11.188 -1.348 1.232 1 95.81 87 ARG B O 1
ATOM 1522 N N . ALA B 1 88 ? 9.414 -2.273 0.234 1 95.19 88 ALA B N 1
ATOM 1523 C CA . ALA B 1 88 ? 9.094 -1.066 -0.525 1 95.19 88 ALA B CA 1
ATOM 1524 C C . ALA B 1 88 ? 8.773 0.097 0.406 1 95.19 88 ALA B C 1
ATOM 1526 O O . ALA B 1 88 ? 9.242 1.217 0.201 1 95.19 88 ALA B O 1
ATOM 1527 N N . ALA B 1 89 ? 7.973 -0.194 1.425 1 92 89 ALA B N 1
ATOM 1528 C CA . ALA B 1 89 ? 7.609 0.826 2.404 1 92 89 ALA B CA 1
ATOM 1529 C C . ALA B 1 89 ? 8.844 1.353 3.131 1 92 89 ALA B C 1
ATOM 1531 O O . ALA B 1 89 ? 8.984 2.561 3.334 1 92 89 ALA B O 1
ATOM 1532 N N . ALA B 1 90 ? 9.672 0.464 3.486 1 93.44 90 ALA B N 1
ATOM 1533 C CA . ALA B 1 90 ? 10.891 0.838 4.188 1 93.44 90 ALA B CA 1
ATOM 1534 C C . ALA B 1 90 ? 11.797 1.686 3.297 1 93.44 90 ALA B C 1
ATOM 1536 O O . ALA B 1 90 ? 12.352 2.695 3.744 1 93.44 90 ALA B O 1
ATOM 1537 N N . ALA B 1 91 ? 11.883 1.245 2.053 1 92.81 91 ALA B N 1
ATOM 1538 C CA . ALA B 1 91 ? 12.703 1.983 1.091 1 92.81 91 ALA B CA 1
ATOM 1539 C C . ALA B 1 91 ? 12.141 3.387 0.863 1 92.81 91 ALA B C 1
ATOM 1541 O O . ALA B 1 91 ? 12.898 4.355 0.778 1 92.81 91 ALA B O 1
ATOM 1542 N N . PHE B 1 92 ? 10.867 3.512 0.773 1 92.38 92 PHE B N 1
ATOM 1543 C CA . PHE B 1 92 ? 10.188 4.793 0.583 1 92.38 92 PHE B CA 1
ATOM 1544 C C . PHE B 1 92 ? 10.461 5.727 1.757 1 92.38 92 PHE B C 1
ATOM 1546 O O . PHE B 1 92 ? 10.844 6.879 1.562 1 92.38 92 PHE B O 1
ATOM 1553 N N . ARG B 1 93 ? 10.375 5.262 2.918 1 91.25 93 ARG B N 1
ATOM 1554 C CA . ARG B 1 93 ? 10.609 6.051 4.121 1 91.25 93 ARG B CA 1
ATOM 1555 C C . ARG B 1 93 ? 12.062 6.512 4.203 1 91.25 93 ARG B C 1
ATOM 1557 O O . ARG B 1 93 ? 12.336 7.68 4.488 1 91.25 93 ARG B O 1
ATOM 1564 N N . THR B 1 94 ? 12.93 5.613 3.932 1 91.81 94 THR B N 1
ATOM 1565 C CA . THR B 1 94 ? 14.352 5.926 3.967 1 91.81 94 THR B CA 1
ATOM 1566 C C . THR B 1 94 ? 14.703 6.973 2.914 1 91.81 94 THR B C 1
ATOM 1568 O O . THR B 1 94 ? 15.484 7.895 3.182 1 91.81 94 THR B O 1
ATOM 1571 N N . GLY B 1 95 ? 14.109 6.785 1.706 1 90.5 95 GLY B N 1
ATOM 1572 C CA . GLY B 1 95 ? 14.344 7.734 0.63 1 90.5 95 GLY B CA 1
ATOM 1573 C C . GLY B 1 95 ? 13.836 9.133 0.948 1 90.5 95 GLY B C 1
ATOM 1574 O O . GLY B 1 95 ? 14.523 10.117 0.681 1 90.5 95 GLY B O 1
ATOM 1575 N N . LEU B 1 96 ? 12.742 9.203 1.524 1 89.69 96 LEU B N 1
ATOM 1576 C CA . LEU B 1 96 ? 12.172 10.5 1.879 1 89.69 96 LEU B CA 1
ATOM 1577 C C . LEU B 1 96 ? 12.938 11.141 3.031 1 89.69 96 LEU B C 1
ATOM 1579 O O . LEU B 1 96 ? 13.078 12.359 3.092 1 89.69 96 LEU B O 1
ATOM 1583 N N . ALA B 1 97 ? 13.344 10.305 3.934 1 89.19 97 ALA B N 1
ATOM 1584 C CA . ALA B 1 97 ? 14.141 10.797 5.059 1 89.19 97 ALA B CA 1
ATOM 1585 C C . ALA B 1 97 ? 15.438 11.438 4.578 1 89.19 97 ALA B C 1
ATOM 1587 O O . ALA B 1 97 ? 16.031 12.25 5.285 1 89.19 97 ALA B O 1
ATOM 1588 N N . GLY B 1 98 ? 15.836 11.086 3.416 1 88 98 GLY B N 1
ATOM 1589 C CA . GLY B 1 98 ? 17.062 11.609 2.852 1 88 98 GLY B CA 1
ATOM 1590 C C . GLY B 1 98 ? 16.891 12.984 2.221 1 88 98 GLY B C 1
ATOM 1591 O O . GLY B 1 98 ? 17.875 13.641 1.873 1 88 98 GLY B O 1
ATOM 1592 N N . VAL B 1 99 ? 15.625 13.445 2.133 1 86.94 99 VAL B N 1
ATOM 1593 C CA . VAL B 1 99 ? 15.367 14.773 1.574 1 86.94 99 VAL B CA 1
ATOM 1594 C C . VAL B 1 99 ? 15.695 15.844 2.613 1 86.94 99 VAL B C 1
ATOM 1596 O O . VAL B 1 99 ? 15.156 15.82 3.723 1 86.94 99 VAL B O 1
ATOM 1599 N N . PRO B 1 100 ? 16.562 16.797 2.352 1 78.06 100 PRO B N 1
ATOM 1600 C CA . PRO B 1 100 ? 16.953 17.844 3.305 1 78.06 100 PRO B CA 1
ATOM 1601 C C . PRO B 1 100 ? 15.773 18.719 3.729 1 78.06 100 PRO B C 1
ATOM 1603 O O . PRO B 1 100 ? 14.898 19.016 2.912 1 78.06 100 PRO B O 1
ATOM 1606 N N . THR B 1 101 ? 15.578 18.844 4.957 1 74.62 101 THR B N 1
ATOM 1607 C CA . THR B 1 101 ? 14.469 19.609 5.508 1 74.62 101 THR B CA 1
ATOM 1608 C C . THR B 1 101 ? 14.953 20.969 6.027 1 74.62 101 THR B C 1
ATOM 1610 O O . THR B 1 101 ? 14.305 21.578 6.883 1 74.62 101 THR B O 1
ATOM 1613 N N . THR B 1 102 ? 15.961 21.531 5.57 1 67.75 102 THR B N 1
ATOM 1614 C CA . THR B 1 102 ? 16.531 22.766 6.074 1 67.75 102 THR B CA 1
ATOM 1615 C C . THR B 1 102 ? 15.469 23.844 6.199 1 67.75 102 THR B C 1
ATOM 1617 O O . THR B 1 102 ? 15.375 24.516 7.234 1 67.75 102 THR B O 1
ATOM 1620 N N . ALA B 1 103 ? 14.672 23.984 5.195 1 62.94 103 ALA B N 1
ATOM 1621 C CA . ALA B 1 103 ? 13.703 25.078 5.199 1 62.94 103 ALA B CA 1
ATOM 1622 C C . ALA B 1 103 ? 12.633 24.859 6.262 1 62.94 103 ALA B C 1
ATOM 1624 O O . ALA B 1 103 ? 12.18 25.812 6.906 1 62.94 103 ALA B O 1
ATOM 1625 N N . VAL B 1 104 ? 12.359 23.641 6.426 1 65.88 104 VAL B N 1
ATOM 1626 C CA . VAL B 1 104 ? 11.359 23.312 7.441 1 65.88 104 VAL B CA 1
ATOM 1627 C C . VAL B 1 104 ? 11.938 23.594 8.828 1 65.88 104 VAL B C 1
ATOM 1629 O O . VAL B 1 104 ? 11.234 24.109 9.711 1 65.88 104 VAL B O 1
ATOM 1632 N N . ASP B 1 105 ? 13.109 23.281 8.938 1 68.81 105 ASP B N 1
ATOM 1633 C CA . ASP B 1 105 ? 13.773 23.547 10.211 1 68.81 105 ASP B CA 1
ATOM 1634 C C . ASP B 1 105 ? 13.805 25.047 10.516 1 68.81 105 ASP B C 1
ATOM 1636 O O . ASP B 1 105 ? 13.57 25.453 11.656 1 68.81 105 ASP B O 1
ATOM 1640 N N . GLU B 1 106 ? 14.07 25.734 9.461 1 64.31 106 GLU B N 1
ATOM 1641 C CA . GLU B 1 106 ? 14.133 27.172 9.656 1 64.31 106 GLU B CA 1
ATOM 1642 C C . GLU B 1 106 ? 12.75 27.75 9.938 1 64.31 106 GLU B C 1
ATOM 1644 O O . GLU B 1 106 ? 12.609 28.641 10.789 1 64.31 106 GLU B O 1
ATOM 1649 N N . ALA B 1 107 ? 11.828 27.234 9.242 1 65.75 107 ALA B N 1
ATOM 1650 C CA . ALA B 1 107 ? 10.461 27.688 9.469 1 65.75 107 ALA B CA 1
ATOM 1651 C C . ALA B 1 107 ? 10 27.359 10.891 1 65.75 107 ALA B C 1
ATOM 1653 O O . ALA B 1 107 ? 9.375 28.188 11.555 1 65.75 107 ALA B O 1
ATOM 1654 N N . ASP B 1 108 ? 10.375 26.234 11.289 1 67.81 108 ASP B N 1
ATOM 1655 C CA . ASP B 1 108 ? 10.055 25.844 12.656 1 67.81 108 ASP B CA 1
ATOM 1656 C C . ASP B 1 108 ? 10.703 26.797 13.664 1 67.81 108 ASP B C 1
ATOM 1658 O O . ASP B 1 108 ? 10.078 27.172 14.656 1 67.81 108 ASP B O 1
ATOM 1662 N N . GLU B 1 109 ? 11.852 27.188 13.352 1 66.56 109 GLU B N 1
ATOM 1663 C CA . GLU B 1 109 ? 12.578 28.094 14.227 1 66.56 109 GLU B CA 1
ATOM 1664 C C . GLU B 1 109 ? 11.93 29.484 14.234 1 66.56 109 GLU B C 1
ATOM 1666 O O . GLU B 1 109 ? 11.812 30.109 15.289 1 66.56 109 GLU B O 1
ATOM 1671 N N . ILE B 1 110 ? 11.508 29.859 13.164 1 63.84 110 ILE B N 1
ATOM 1672 C CA . ILE B 1 110 ? 10.898 31.172 13.047 1 63.84 110 ILE B CA 1
ATOM 1673 C C . ILE B 1 110 ? 9.547 31.188 13.75 1 63.84 110 ILE B C 1
ATOM 1675 O O . ILE B 1 110 ? 9.227 32.125 14.492 1 63.84 110 ILE B O 1
ATOM 1679 N N . MET B 1 111 ? 8.891 30.141 13.531 1 69.81 111 MET B N 1
ATOM 1680 C CA .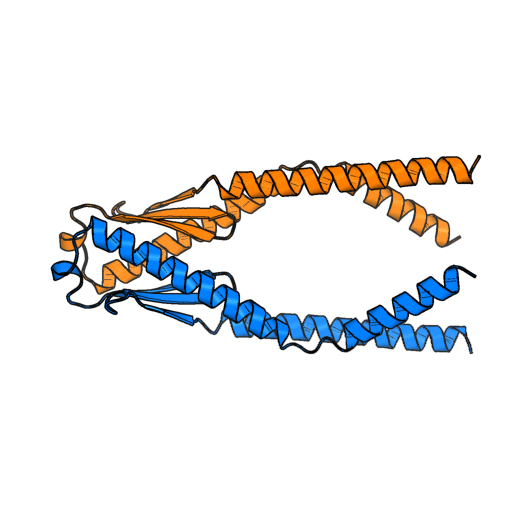 MET B 1 111 ? 7.602 30.031 14.203 1 69.81 111 MET B CA 1
ATOM 1681 C C . MET B 1 111 ? 7.781 29.984 15.719 1 69.81 111 MET B C 1
ATOM 1683 O O . MET B 1 111 ? 7.012 30.578 16.469 1 69.81 111 MET B O 1
ATOM 1687 N N . ALA B 1 112 ? 8.789 29.297 16.109 1 71.19 112 ALA B N 1
ATOM 1688 C CA . ALA B 1 112 ? 9.109 29.234 17.531 1 71.19 112 ALA B CA 1
ATOM 1689 C C . ALA B 1 112 ? 9.469 30.609 18.078 1 71.19 112 ALA B C 1
ATOM 1691 O O . ALA B 1 112 ? 9.062 30.969 19.188 1 71.19 112 ALA B O 1
ATOM 1692 N N . GLU B 1 113 ? 10.125 31.422 17.297 1 63.47 113 GLU B N 1
ATOM 1693 C CA . GLU B 1 113 ? 10.508 32.781 17.703 1 63.47 113 GLU B CA 1
ATOM 1694 C C . GLU B 1 113 ? 9.289 33.688 17.766 1 63.47 113 GLU B C 1
ATOM 1696 O O . GLU B 1 113 ? 9.156 34.469 18.703 1 63.47 113 GLU B O 1
ATOM 1701 N N . LEU B 1 114 ? 8.477 33.438 16.875 1 62.19 114 LEU B N 1
ATOM 1702 C CA . LEU B 1 114 ? 7.273 34.281 16.844 1 62.19 114 LEU B CA 1
ATOM 1703 C C . LEU B 1 114 ? 6.34 33.938 18 1 62.19 114 LEU B C 1
ATOM 1705 O O . LEU B 1 114 ? 5.75 34.812 18.609 1 62.19 114 LEU B O 1
ATOM 1709 N N . ALA B 1 115 ? 6.242 32.688 18.219 1 70.25 115 ALA B N 1
ATOM 1710 C CA . ALA B 1 115 ? 5.445 32.25 19.359 1 70.25 115 ALA B CA 1
ATOM 1711 C C . ALA B 1 115 ? 6.02 32.812 20.672 1 70.25 115 ALA B C 1
ATOM 1713 O O . ALA B 1 115 ? 5.273 33.188 21.578 1 70.25 115 ALA B O 1
ATOM 1714 N N . ALA B 1 116 ? 7.152 32.875 20.719 1 70.5 116 ALA B N 1
ATOM 1715 C CA . ALA B 1 116 ? 7.836 33.344 21.922 1 70.5 116 ALA B CA 1
ATOM 1716 C C . ALA B 1 116 ? 7.676 34.844 22.078 1 70.5 116 ALA B C 1
ATOM 1718 O O . ALA B 1 116 ? 7.52 35.344 23.203 1 70.5 116 ALA B O 1
ATOM 1719 N N . ASP B 1 117 ? 7.695 35.5 20.953 1 61.44 117 ASP B N 1
ATOM 1720 C CA . ASP B 1 117 ? 7.57 36.938 21.016 1 61.44 117 ASP B CA 1
ATOM 1721 C C . ASP B 1 117 ? 6.129 37.375 21.312 1 61.44 117 ASP B C 1
ATOM 1723 O O . ASP B 1 117 ? 5.887 38.406 21.938 1 61.44 117 ASP B O 1
ATOM 1727 N N . GLY B 1 118 ? 5.223 36.625 20.781 1 58.31 118 GLY B N 1
ATOM 1728 C CA . GLY B 1 118 ? 3.836 36.969 21.047 1 58.31 118 GLY B CA 1
ATOM 1729 C C . GLY B 1 118 ? 3.436 36.812 22.5 1 58.31 118 GLY B C 1
ATOM 1730 O O . GLY B 1 118 ? 2.367 37.281 22.906 1 58.31 118 GLY B O 1
ATOM 1731 N N . GLU B 1 119 ? 4.039 36 23.281 1 60.62 119 GLU B N 1
ATOM 1732 C CA . GLU B 1 119 ? 3.746 35.875 24.719 1 60.62 119 GLU B CA 1
ATOM 1733 C C . GLU B 1 119 ? 4.25 37.062 25.5 1 60.62 119 GLU B C 1
ATOM 1735 O O . GLU B 1 119 ? 3.893 37.25 26.672 1 60.62 119 GLU B O 1
ATOM 1740 N N . GLU B 1 120 ? 5.02 38.062 24.938 1 48.94 120 GLU B N 1
ATOM 1741 C CA . GLU B 1 120 ? 5.262 39.281 25.703 1 48.94 120 GLU B CA 1
ATOM 1742 C C . GLU B 1 120 ? 4.23 40.344 25.375 1 48.94 120 GLU B C 1
ATOM 1744 O O . GLU B 1 120 ? 3.672 40.375 24.266 1 48.94 120 GLU B O 1
#

Radius of gyration: 25.31 Å; Cα contacts (8 Å, |Δi|>4): 309; chains: 2; bounding box: 36×78×48 Å

Nearest PDB structures (foldseek):
  1ybx-assembly1_A  TM=8.730E-01  e=1.564E-03  Acetivibrio thermocellus
  5yrx-assembly1_A-2  TM=7.992E-01  e=4.677E-03  Mycobacterium tuberculosis H37Rv
  7aor-assembly1_an  TM=7.154E-01  e=2.979E-03  Trypanosoma cruzi strain CL Brener
  7ane-assembly1_an  TM=7.151E-01  e=3.177E-03  Leishmania major
  6hiw-assembly1_DM  TM=7.105E-01  e=5.674E-03  Trypanosoma brucei brucei

Solvent-accessible surface area (backbone atoms only — not comparable to full-atom values): 12270 Å² total; per-residue (Å²): 109,71,66,56,53,50,50,52,51,49,50,50,46,52,51,33,43,53,52,41,51,50,52,50,53,50,50,52,54,52,41,45,72,51,59,32,76,24,57,32,95,84,57,43,40,36,24,29,5,15,44,72,28,44,60,79,39,39,47,53,39,91,58,47,74,82,73,38,55,56,69,53,44,20,52,49,51,33,52,20,48,43,49,8,23,52,50,12,39,52,50,41,52,55,56,55,68,66,54,79,54,63,42,54,54,49,43,50,50,49,51,53,50,49,56,57,55,66,74,101,108,71,66,58,52,50,49,51,52,48,51,50,43,53,51,33,44,52,52,42,52,50,51,49,54,51,50,53,54,53,42,46,71,51,59,34,76,25,56,32,95,86,59,45,39,37,24,30,6,15,43,70,28,45,62,78,39,40,47,54,38,90,58,47,76,82,74,38,55,54,69,54,43,21,50,50,49,32,53,22,47,43,48,8,23,53,50,11,39,51,50,41,52,54,56,55,67,66,52,78,52,64,38,54,53,49,42,50,49,49,50,52,50,47,56,56,53,66,76,102

InterPro domains:
  IPR004401 Nucleoid-associated protein YbaB/EbfC [PF02575] (22-92)
  IPR036894 Nucleoid-associated protein YbaB-like domain superfamily [G3DSA:3.30.1310.10] (12-105)
  IPR036894 Nucleoid-associated protein YbaB-like domain superfamily [SSF82607] (24-92)

Foldseek 3Di:
DVVVVVVVVVVVLVVLVVVLVVLLVVLLVVQQVDWDWFAFPVRQWIWTAGAQLHTPDIHGDPCNPVVDDPVRVVVRNVVRSVVRSVVNPVSSVVSSVPRDCVSVVVVVVVVVVVVVVVVD/DVVVVVVVVVVVLVVLVVVLVVLLVVLLVVQQVDWDWFAFPVRQWIWTAGAQLHTPDIHGDPCNPVPDDPVVVVVRNVVRSVVSSVVNPVSSVVSSVPRDCVSVVVVVVVVVVVVVVVVD

Organism: NCBI:txid175570

Secondary structure (DSSP, 8-state):
-HHHHHHHHHHHHHHHHHHHHHHHHHHHHHHHTS-EEEE-TTS-EEEEE-GGG-EEEEEE-TTHHHH--HHHHHHHHHHHHHHHHHHHHHHHHHHHHTS--HHHHHHHHHHHHHHHHHT-/-HHHHHHHHHHHHHHHHHHHHHHHHHHHHHHHTS-EEEE-TTS-EEEEE-GGG-EEEEEE-TTHHHH--HHHHHHHHHHHHHHHHHHHHHHHHHHHHTS--HHHHHHHHHHHHHHHHHT-

Sequence (240 aa):
MSHGMDAERYAAVTAAGQAQLDAYSEAAERLAREPVEARSGDGRVRVRAAGGGHVVGLRLSDDVFSRYTVGALGEVVTRTVRAAQERAAAAFRTGLAGVPTTAVDEADEIMAELAADGEEMSHGMDAERYAAVTAAGQAQLDAYSEAAERLAREPVEARSGDGRVRVRAAGGGHVVGLRLSDDVFSRYTVGALGEVVTRTVRAAQERAAAAFRTGLAGVPTTAVDEADEIMAELAADGEE